Protein AF-A0A7D5S3F2-F1 (afdb_monomer)

Foldseek 3Di:
DCCVPPPPVVVVVVCCVPVVLLVVLVVQQADADPVDPQRHDAPQASLLVLLVVLLVVLVVVLVVDDDPASLVVQLVVQLVVCCVVPVVDDPVRSNLVSVVCSLQVSLVVSLVVSVVSVVVVLVVQVVCVVVVNHPTPDHDLLPRDHDPVLVVVLVVLVCQCVVDDGRSVSSSSSSNSSSCNSVVSNVVSPLLVVLVVDPHSPVSVVVVVVVVVVVVVVVVVVVVVVVVVVVVVPCVVPPDPDDDPDDD

Secondary structure (DSSP, 8-state):
-GGGTSHHHHHHHHHHHHHHHHHHHHHHHHSB-TTSTTSB--HHHHHHHHHHHHHHHHHHHHHH--SS-HHHHHHHHHHHHHHHH-TTS-HHHHHHHHHHHGGGHHHHHHHHHHHHHHHHHHHHHHHHHHTT--SSPPP-GGG----TTHHHHHHHHHHHHHH--HHHHHHHHHHHHHHTHHHHHHHHHHHHHHHTTSS-HHHHHHHHHHHHHHHHHHHHHHHHHHHHHHHHH-GGGS----------

Nearest PDB structures (foldseek):
  8xn1-assembly1_A  TM=2.481E-01  e=7.663E+00  Homo sapiens
  3whc-assembly3_F 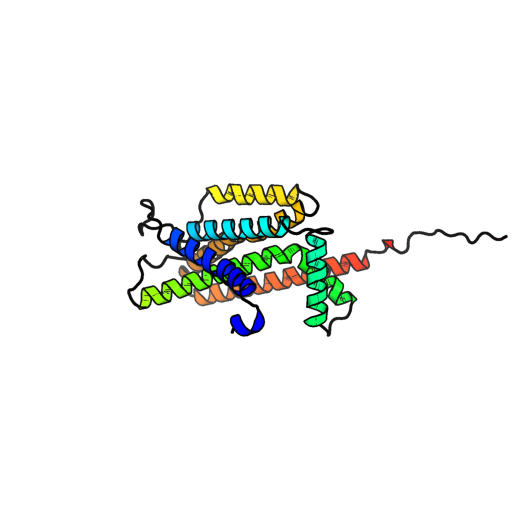 TM=1.836E-01  e=8.930E+00  Bacillus subtilis subsp. subtilis str. 168
  8glv-assembly1_Em  TM=1.731E-01  e=9.888E+00  Chlamydomonas reinhardtii

Mean predicted aligned error: 8.84 Å

Solvent-accessible surface area (backbone atoms only — not comparable to full-atom values): 13900 Å² total; per-residue (Å²): 117,63,79,78,79,48,49,72,67,46,47,50,50,56,45,48,67,53,50,51,55,52,51,50,50,52,54,48,50,66,34,74,26,90,92,33,97,83,42,28,44,51,66,20,46,44,47,50,51,51,41,51,51,50,36,49,48,52,51,52,59,54,68,66,58,83,76,101,40,60,65,57,53,48,37,53,52,43,46,59,47,42,60,68,76,41,66,87,52,54,77,68,58,46,50,51,52,31,64,68,44,46,75,46,44,66,15,52,53,50,43,51,48,52,52,50,51,51,51,52,51,52,53,52,50,51,56,28,51,77,66,73,66,48,92,63,80,83,73,64,63,67,70,46,52,65,59,77,72,50,55,58,53,47,51,52,34,48,52,40,30,72,71,38,64,69,57,61,11,52,50,25,45,18,37,36,55,28,60,46,45,60,56,52,55,34,53,53,16,52,50,55,52,55,22,70,75,47,99,52,34,67,60,51,49,52,53,50,54,51,48,52,51,50,51,52,53,50,50,52,51,50,52,54,50,50,52,51,51,50,64,71,68,55,58,78,83,77,75,77,90,83,77,83,86,74,89,131

Radius of gyration: 23.37 Å; Cα contacts (8 Å, |Δi|>4): 185; chains: 1; bounding box: 71×44×79 Å

pLDDT: mean 86.28, std 13.21, range [42.25, 98.25]

Sequence (248 aa):
MALAFGGFTTVGLYGGMHVIPSWLIVQQALRPRSTSPDGYQTAGYVLTFVTLLVAFVLVVTTMAGRGDGIEAGIRELLDSVARTAAPALDDSQRMLLVEEVTPLFLGFSAVTWIVMLVVNAVLAQRLLSNRGMSRRPTPRWSELRIPDWFDYVLVSGAVAALSLGGDYGFVARNAIIVLLTPYFFVGLAVVHQMARRTSMPAMMLTVFYMMLLVFFVVAAVLVAALDIAEQWVGVRRRMLPGSRSGTN

Structure (mmCIF, N/CA/C/O backbone):
data_AF-A0A7D5S3F2-F1
#
_entry.id   AF-A0A7D5S3F2-F1
#
loop_
_atom_site.group_PDB
_atom_site.id
_atom_site.type_symbol
_atom_site.label_atom_id
_atom_site.label_alt_id
_atom_site.label_comp_id
_atom_site.label_asym_id
_atom_site.label_entity_id
_atom_site.label_seq_id
_atom_site.pdbx_PDB_ins_code
_atom_site.Cartn_x
_atom_site.Cartn_y
_atom_site.Cartn_z
_atom_site.occupancy
_atom_site.B_iso_or_equiv
_atom_site.auth_seq_id
_atom_site.auth_comp_id
_atom_site.auth_asym_id
_atom_site.auth_atom_id
_atom_site.pdbx_PDB_model_num
ATOM 1 N N . MET A 1 1 ? -7.826 23.695 -9.646 1.00 45.78 1 MET A N 1
ATOM 2 C CA . MET A 1 1 ? -6.491 23.594 -10.277 1.00 45.78 1 MET A CA 1
ATOM 3 C C . MET A 1 1 ? -6.397 22.493 -11.344 1.00 45.78 1 MET A C 1
ATOM 5 O O . MET A 1 1 ? -5.807 22.761 -12.375 1.00 45.78 1 MET A O 1
ATOM 9 N N . ALA A 1 2 ? -7.029 21.316 -11.190 1.00 42.38 2 ALA A N 1
ATOM 10 C CA . ALA A 1 2 ? -6.997 20.236 -12.201 1.00 42.38 2 ALA A CA 1
ATOM 11 C C . ALA A 1 2 ? -7.660 20.570 -13.562 1.00 42.38 2 ALA A C 1
ATOM 13 O O . ALA A 1 2 ? -7.204 20.102 -14.601 1.00 42.38 2 ALA A O 1
ATOM 14 N N . LEU A 1 3 ? -8.687 21.432 -13.580 1.00 42.25 3 LEU A N 1
ATOM 15 C CA . LEU A 1 3 ? -9.318 21.908 -14.823 1.00 42.25 3 LEU A CA 1
ATOM 16 C C . LEU A 1 3 ? -8.414 22.822 -15.666 1.00 42.25 3 LEU A C 1
ATOM 18 O O . LEU A 1 3 ? -8.673 22.984 -16.851 1.00 42.25 3 LEU A O 1
ATOM 22 N N . ALA A 1 4 ? -7.361 23.402 -15.082 1.00 53.28 4 ALA A N 1
ATOM 23 C CA . ALA A 1 4 ? -6.508 24.360 -15.781 1.00 53.28 4 ALA A CA 1
ATOM 24 C C . ALA A 1 4 ? -5.401 23.701 -16.627 1.00 53.28 4 ALA A C 1
ATOM 26 O O . ALA A 1 4 ? -4.834 24.374 -17.477 1.00 53.28 4 ALA A O 1
ATOM 27 N N . PHE A 1 5 ? -5.102 22.408 -16.423 1.00 54.66 5 PHE A N 1
ATOM 28 C CA . PHE A 1 5 ? -3.930 21.764 -17.040 1.00 54.66 5 PHE A CA 1
ATOM 29 C C . PHE A 1 5 ? -4.182 20.389 -17.692 1.00 54.66 5 PHE A C 1
ATOM 31 O O . PHE A 1 5 ? -3.329 19.939 -18.446 1.00 54.66 5 PHE A O 1
ATOM 38 N N . GLY A 1 6 ? -5.317 19.712 -17.448 1.00 59.03 6 GLY A N 1
ATOM 39 C CA . GLY A 1 6 ? -5.497 18.306 -17.867 1.00 59.03 6 GLY A CA 1
ATOM 40 C C . GLY A 1 6 ? -6.682 17.986 -18.790 1.00 59.03 6 GLY A C 1
ATOM 41 O O . GLY A 1 6 ? -6.775 16.867 -19.286 1.00 59.03 6 GLY A O 1
ATOM 42 N N . GLY A 1 7 ? -7.617 18.909 -19.023 1.00 73.19 7 GLY A N 1
ATOM 43 C CA . GLY A 1 7 ? -8.858 18.597 -19.750 1.00 73.19 7 GLY A CA 1
ATOM 44 C C . GLY A 1 7 ? -9.786 17.606 -19.016 1.00 73.19 7 GLY A C 1
ATOM 45 O O . GLY A 1 7 ? -9.443 17.029 -17.981 1.00 73.19 7 GLY A O 1
ATOM 46 N N . PHE A 1 8 ? -11.000 17.413 -19.542 1.00 73.75 8 PHE A N 1
ATOM 47 C CA . PHE A 1 8 ? -12.036 16.580 -18.907 1.00 73.75 8 PHE A CA 1
ATOM 48 C C . PHE A 1 8 ? -11.623 15.110 -18.739 1.00 73.75 8 PHE A C 1
ATOM 50 O O . PHE A 1 8 ? -11.984 14.486 -17.744 1.00 73.75 8 PHE A O 1
ATOM 57 N N . THR A 1 9 ? -10.816 14.576 -19.658 1.00 70.94 9 THR A N 1
ATOM 58 C CA . THR A 1 9 ? -10.312 13.195 -19.607 1.00 70.94 9 THR A CA 1
ATOM 59 C C . THR A 1 9 ? -9.408 12.962 -18.397 1.00 70.94 9 THR A C 1
ATOM 61 O O . THR A 1 9 ? -9.591 11.988 -17.671 1.00 70.94 9 THR A O 1
ATOM 64 N N . THR A 1 10 ? -8.482 13.881 -18.111 1.00 70.62 10 THR A N 1
ATOM 65 C CA . THR A 1 10 ? -7.561 13.748 -16.969 1.00 70.62 10 THR A CA 1
ATOM 66 C C . THR A 1 10 ? -8.284 13.959 -15.641 1.00 70.62 10 THR A C 1
ATOM 68 O O . THR A 1 10 ? -8.007 13.258 -14.671 1.00 70.62 10 THR A O 1
ATOM 71 N N . VAL A 1 11 ? -9.274 14.860 -15.602 1.00 74.88 11 VAL A N 1
ATOM 72 C CA . VAL A 1 11 ? -10.161 15.025 -14.437 1.00 74.88 11 VAL A CA 1
ATOM 73 C C . VAL A 1 11 ? -10.981 13.756 -14.188 1.00 74.88 11 VAL A C 1
ATOM 75 O O . VAL A 1 11 ? -11.099 13.330 -13.041 1.00 74.88 11 VAL A O 1
ATOM 78 N N . GLY A 1 12 ? -11.509 13.131 -15.243 1.00 76.81 12 GLY A N 1
ATOM 79 C CA . GLY A 1 12 ? -12.254 11.875 -15.153 1.00 76.81 12 GLY A CA 1
ATOM 80 C C . GLY A 1 12 ? -11.394 10.709 -14.664 1.00 76.81 12 GLY A C 1
ATOM 81 O O . GLY A 1 12 ? -11.807 9.994 -13.754 1.00 76.81 12 GLY A O 1
ATOM 82 N N . LEU A 1 13 ? -10.181 10.554 -15.203 1.00 75.25 13 LEU A N 1
ATOM 83 C CA . LEU A 1 13 ? -9.237 9.507 -14.796 1.00 75.25 13 LEU A CA 1
ATOM 84 C C . LEU A 1 13 ? -8.768 9.690 -13.350 1.00 75.25 13 LEU A C 1
ATOM 86 O O . LEU A 1 13 ? -8.850 8.755 -12.556 1.00 75.25 13 LEU A O 1
ATOM 90 N N . TYR A 1 14 ? -8.344 10.902 -12.986 1.00 74.06 14 TYR A N 1
ATOM 91 C CA . TYR A 1 14 ? -7.913 11.216 -11.624 1.00 74.06 14 TYR A CA 1
ATOM 92 C C . TYR A 1 14 ? -9.069 11.065 -10.624 1.00 74.06 14 TYR A C 1
ATOM 94 O O . TYR A 1 14 ? -8.925 10.453 -9.565 1.00 74.06 14 TYR A O 1
ATOM 102 N N . GLY A 1 15 ? -10.251 11.572 -10.986 1.00 77.00 15 GLY A N 1
ATOM 103 C CA . GLY A 1 15 ? -11.472 11.422 -10.205 1.00 77.00 15 GLY A CA 1
ATOM 104 C C . GLY A 1 15 ? -11.827 9.953 -9.997 1.00 77.00 15 GLY A C 1
ATOM 105 O O . GLY A 1 15 ? -11.988 9.530 -8.858 1.00 77.00 15 GLY A O 1
ATOM 106 N N . GLY A 1 16 ? -11.872 9.152 -11.061 1.00 79.31 16 GLY A N 1
ATOM 107 C CA . GLY A 1 16 ? -12.141 7.716 -10.978 1.00 79.31 16 GLY A CA 1
ATOM 108 C C . GLY A 1 16 ? -11.129 6.983 -10.098 1.00 79.31 16 GLY A C 1
ATOM 109 O O . GLY A 1 16 ? -11.524 6.247 -9.193 1.00 79.31 16 GLY A O 1
ATOM 110 N N . MET A 1 17 ? -9.836 7.251 -10.295 1.00 79.56 17 MET A N 1
ATOM 111 C CA . MET A 1 17 ? -8.751 6.614 -9.547 1.00 79.56 17 MET A CA 1
ATOM 112 C C . MET A 1 17 ? -8.839 6.880 -8.040 1.00 79.56 17 MET A C 1
ATOM 114 O O . MET A 1 17 ? -8.526 5.994 -7.258 1.00 79.56 17 MET A O 1
ATOM 118 N N . HIS A 1 18 ? -9.314 8.047 -7.599 1.00 81.12 18 HIS A N 1
ATOM 119 C CA . HIS A 1 18 ? -9.401 8.361 -6.166 1.00 81.12 18 HIS A CA 1
ATOM 120 C C . HIS A 1 18 ? -10.797 8.162 -5.556 1.00 81.12 18 HIS A C 1
ATOM 122 O O . HIS A 1 18 ? -10.915 7.720 -4.407 1.00 81.12 18 HIS A O 1
ATOM 128 N N . VAL A 1 19 ? -11.863 8.453 -6.302 1.00 87.31 19 VAL A N 1
ATOM 129 C CA . VAL A 1 19 ? -13.252 8.341 -5.827 1.00 87.31 19 VAL A CA 1
ATOM 130 C C . VAL A 1 19 ? -13.667 6.882 -5.699 1.00 87.31 19 VAL A C 1
ATOM 132 O O . VAL A 1 19 ? -14.277 6.527 -4.690 1.00 87.31 19 VAL A O 1
ATOM 135 N N . ILE A 1 20 ? -13.311 6.024 -6.664 1.00 87.81 20 ILE A N 1
ATOM 136 C CA . ILE A 1 20 ? -13.724 4.613 -6.651 1.00 87.81 20 ILE A CA 1
ATOM 137 C C . ILE A 1 20 ? -13.160 3.885 -5.420 1.00 87.81 20 ILE A C 1
ATOM 139 O O . ILE A 1 20 ? -13.963 3.321 -4.670 1.00 87.81 20 ILE A O 1
ATOM 143 N N . PRO A 1 21 ? -11.844 3.929 -5.115 1.00 88.00 21 PRO A N 1
ATOM 144 C CA . PRO A 1 21 ? -11.326 3.289 -3.909 1.00 88.00 21 PRO A CA 1
ATOM 145 C C . PRO A 1 21 ? -11.929 3.874 -2.634 1.00 88.00 21 PRO A C 1
ATOM 147 O O . PRO A 1 21 ? -12.275 3.120 -1.732 1.00 88.00 21 PRO A O 1
ATOM 150 N N . SER A 1 22 ? -12.126 5.194 -2.566 1.00 90.94 22 SER A N 1
ATOM 151 C CA . SER A 1 22 ? -12.729 5.844 -1.394 1.00 90.94 22 SER A CA 1
ATOM 152 C C . SER A 1 22 ? -14.159 5.359 -1.147 1.00 90.94 22 SER A C 1
ATOM 154 O O . SER A 1 22 ? -14.513 4.998 -0.024 1.00 90.94 22 SER A O 1
ATOM 156 N N . TRP A 1 23 ? -14.974 5.290 -2.201 1.00 92.94 23 TRP A N 1
ATOM 157 C CA . TRP A 1 23 ? -16.337 4.769 -2.131 1.00 92.94 23 TRP A CA 1
ATOM 158 C C . TRP A 1 23 ? -16.366 3.292 -1.720 1.00 92.94 23 TRP A C 1
ATOM 160 O O . TRP A 1 23 ? -17.121 2.924 -0.818 1.00 92.94 23 TRP A O 1
ATOM 170 N N . LEU A 1 24 ? -15.503 2.459 -2.310 1.00 93.25 24 LEU A N 1
ATOM 171 C CA . LEU A 1 24 ? -15.394 1.040 -1.965 1.00 93.25 24 LEU A CA 1
ATOM 172 C C . LEU A 1 24 ? -14.929 0.826 -0.518 1.00 93.25 24 LEU A C 1
ATOM 174 O O . LEU A 1 24 ? -15.492 -0.018 0.178 1.00 93.25 24 LEU A O 1
ATOM 178 N N . ILE A 1 25 ? -13.955 1.606 -0.037 1.00 93.44 25 ILE A N 1
ATOM 179 C CA . ILE A 1 25 ? -13.489 1.567 1.357 1.00 93.44 25 ILE A CA 1
ATOM 180 C C . ILE A 1 25 ? -14.640 1.881 2.306 1.00 93.44 25 ILE A C 1
ATOM 182 O O . ILE A 1 25 ? -14.867 1.128 3.250 1.00 93.44 25 ILE A O 1
ATOM 186 N N . VAL A 1 26 ? -15.396 2.952 2.046 1.00 93.69 26 VAL A N 1
ATOM 187 C CA . VAL A 1 26 ? -16.552 3.330 2.871 1.00 93.69 26 VAL A CA 1
ATOM 188 C C . VAL A 1 26 ? -17.617 2.238 2.839 1.00 93.69 26 VAL A C 1
ATOM 190 O O . VAL A 1 26 ? -18.131 1.855 3.891 1.00 93.69 26 VAL A O 1
ATOM 193 N N . GLN A 1 27 ? -17.917 1.688 1.659 1.00 93.94 27 GLN A N 1
ATOM 194 C CA . GLN A 1 27 ? -18.892 0.610 1.524 1.00 93.94 27 GLN A CA 1
ATOM 195 C C . GLN A 1 27 ? -18.469 -0.615 2.343 1.00 93.94 27 GLN A C 1
ATOM 197 O O . GLN A 1 27 ? -19.273 -1.140 3.106 1.00 93.94 27 GLN A O 1
ATOM 202 N N . GLN A 1 28 ? -17.214 -1.055 2.230 1.00 93.62 28 GLN A N 1
ATOM 203 C CA . GLN A 1 28 ? -16.704 -2.198 2.991 1.00 93.62 28 GLN A CA 1
ATOM 204 C C . GLN A 1 28 ? -16.656 -1.909 4.492 1.00 93.62 28 GLN A C 1
ATOM 206 O O . GLN A 1 28 ? -17.041 -2.759 5.289 1.00 93.62 28 GLN A O 1
ATOM 211 N N . ALA A 1 29 ? -16.240 -0.708 4.890 1.00 92.56 29 ALA A N 1
ATOM 212 C CA . ALA A 1 29 ? -16.134 -0.321 6.292 1.00 92.56 29 ALA A CA 1
ATOM 213 C C . ALA A 1 29 ? -17.492 -0.231 7.003 1.00 92.56 29 ALA A C 1
ATOM 215 O O . ALA A 1 29 ? -17.532 -0.443 8.218 1.00 92.56 29 ALA A O 1
ATOM 216 N N . LEU A 1 30 ? -18.569 0.071 6.268 1.00 94.06 30 LEU A N 1
ATOM 217 C CA . LEU A 1 30 ? -19.944 0.150 6.774 1.00 94.06 30 LEU A CA 1
ATOM 218 C C . LEU A 1 30 ? -20.742 -1.149 6.597 1.00 94.06 3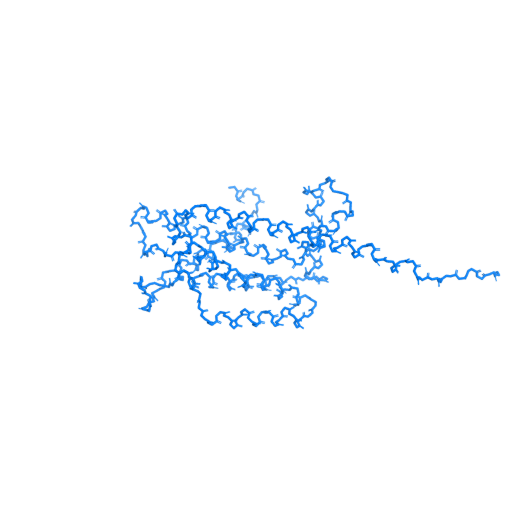0 LEU A C 1
ATOM 220 O O . LEU A 1 30 ? -21.883 -1.215 7.052 1.00 94.06 30 LEU A O 1
ATOM 224 N N . ARG A 1 31 ? -20.178 -2.188 5.964 1.00 93.62 31 ARG A N 1
ATOM 225 C CA . ARG A 1 31 ? -20.864 -3.481 5.850 1.00 93.62 31 ARG A CA 1
ATOM 226 C C . ARG A 1 31 ? -21.075 -4.086 7.244 1.00 93.62 31 ARG A C 1
ATOM 228 O O . ARG A 1 31 ? -20.092 -4.240 7.982 1.00 93.62 31 ARG A O 1
ATOM 235 N N . PRO A 1 32 ? -22.320 -4.462 7.594 1.00 91.06 32 PRO A N 1
ATOM 236 C CA . PRO A 1 32 ? -22.601 -5.145 8.845 1.00 91.06 32 PRO A CA 1
ATOM 237 C C . PRO A 1 32 ? -21.856 -6.475 8.932 1.00 91.06 32 PRO A C 1
ATOM 239 O O . PRO A 1 32 ? -21.715 -7.195 7.939 1.00 91.06 32 PRO A O 1
ATOM 242 N N . ARG A 1 33 ? -21.395 -6.815 10.133 1.00 88.19 33 ARG A N 1
ATOM 243 C CA . ARG A 1 33 ? -20.792 -8.110 10.437 1.00 88.19 33 ARG A CA 1
ATOM 244 C C . ARG A 1 33 ? -21.155 -8.521 11.857 1.00 88.19 33 ARG A C 1
ATOM 246 O O . ARG A 1 33 ? -20.586 -8.008 12.813 1.00 88.19 33 ARG A O 1
ATOM 253 N N . SER A 1 34 ? -22.062 -9.487 11.974 1.00 81.62 34 SER A N 1
ATOM 254 C CA . SER A 1 34 ? -22.560 -10.000 13.259 1.00 81.62 34 SER A CA 1
ATOM 255 C C . SER A 1 34 ? -21.471 -10.613 14.142 1.00 81.62 34 SER A C 1
ATOM 257 O O . SER A 1 34 ? -21.587 -10.597 15.359 1.00 81.62 34 SER A O 1
ATOM 259 N N . THR A 1 35 ? -20.393 -11.127 13.544 1.00 81.75 35 THR A N 1
ATOM 260 C CA . THR A 1 35 ? -19.268 -11.734 14.273 1.00 81.75 35 THR A CA 1
ATOM 261 C C . THR A 1 35 ? -18.276 -10.710 14.834 1.00 81.75 35 THR A C 1
ATOM 263 O O . THR A 1 35 ? -17.265 -11.102 15.407 1.00 81.75 35 THR A O 1
ATOM 266 N N . SER A 1 36 ? -18.481 -9.415 14.581 1.00 82.56 36 SER A N 1
ATOM 267 C CA . SER A 1 36 ? -17.590 -8.339 15.018 1.00 82.56 36 SER A CA 1
ATOM 268 C C . SER A 1 36 ? -18.182 -7.638 16.244 1.00 82.56 36 SER A C 1
ATOM 270 O O . SER A 1 36 ? -19.370 -7.319 16.203 1.00 82.56 36 SER A O 1
ATOM 272 N N . PRO A 1 37 ? -17.392 -7.331 17.294 1.00 77.62 37 PRO A N 1
ATOM 273 C CA . PRO A 1 37 ? -17.883 -6.627 18.484 1.00 77.62 37 PRO A CA 1
ATOM 274 C C . PRO A 1 37 ? -18.567 -5.292 18.166 1.00 77.62 37 PRO A C 1
ATOM 276 O O . PRO A 1 37 ? -19.549 -4.929 18.802 1.00 77.62 37 PRO A O 1
ATOM 279 N N . ASP A 1 38 ? -18.077 -4.591 17.140 1.00 83.69 38 ASP A N 1
ATOM 280 C CA . ASP A 1 38 ? -18.606 -3.291 16.722 1.00 83.69 38 ASP A CA 1
ATOM 281 C C . ASP A 1 38 ? -19.793 -3.413 15.748 1.00 83.69 38 ASP A C 1
ATOM 283 O O . ASP A 1 38 ? -20.304 -2.400 15.277 1.00 83.69 38 ASP A O 1
ATOM 287 N N . GLY A 1 39 ? -20.200 -4.630 15.366 1.00 88.31 39 GLY A N 1
ATOM 288 C CA . GLY A 1 39 ? -21.263 -4.875 14.383 1.00 88.31 39 GLY A CA 1
ATOM 289 C C . GLY A 1 39 ? -20.891 -4.559 12.926 1.00 88.31 39 GLY A C 1
ATOM 290 O O . GLY A 1 39 ? -21.716 -4.744 12.033 1.00 88.31 39 GLY A O 1
ATOM 291 N N . TYR A 1 40 ? -19.652 -4.132 12.658 1.00 92.19 40 TYR A N 1
ATOM 292 C CA . TYR A 1 40 ? -19.136 -3.774 11.328 1.00 92.19 40 TYR A CA 1
ATOM 293 C C . TYR A 1 40 ? -17.908 -4.603 10.938 1.00 92.19 40 TYR A C 1
ATOM 295 O O . TYR A 1 40 ? -17.216 -5.155 11.798 1.00 92.19 40 TYR A O 1
ATOM 303 N N . GLN A 1 41 ? -17.586 -4.652 9.640 1.00 91.50 41 GLN A N 1
ATOM 304 C CA . GLN A 1 41 ? -16.342 -5.262 9.143 1.00 91.50 41 GLN A CA 1
ATOM 305 C C . GLN A 1 41 ? -15.100 -4.752 9.893 1.00 91.50 41 GLN A C 1
ATOM 307 O O . GLN A 1 41 ? -14.942 -3.554 10.153 1.00 91.50 41 GLN A O 1
ATOM 312 N N . THR A 1 42 ? -14.177 -5.655 10.223 1.00 91.94 42 THR A N 1
ATOM 313 C CA . THR A 1 42 ? -12.950 -5.299 10.951 1.00 91.94 42 THR A CA 1
ATOM 314 C C . THR A 1 42 ? -12.017 -4.460 10.076 1.00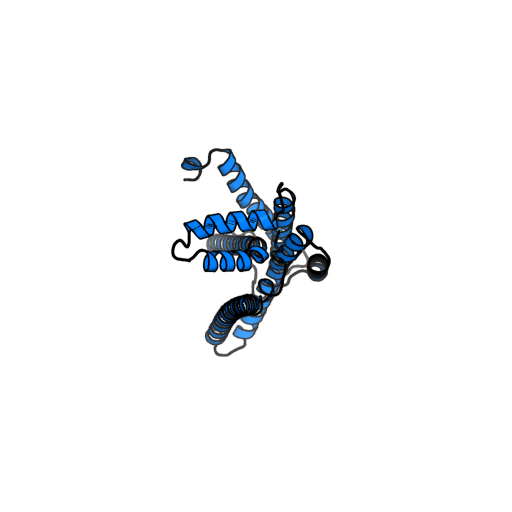 91.94 42 THR A C 1
ATOM 316 O O . THR A 1 42 ? -12.028 -4.568 8.850 1.00 91.94 42 THR A O 1
ATOM 319 N N . ALA A 1 43 ? -11.186 -3.614 10.697 1.00 92.50 43 ALA A N 1
ATOM 320 C CA . ALA A 1 43 ? -10.210 -2.809 9.956 1.00 92.50 43 ALA A CA 1
ATOM 321 C C . ALA A 1 43 ? -9.245 -3.680 9.137 1.00 92.50 43 ALA A C 1
ATOM 323 O O . ALA A 1 43 ? -8.901 -3.315 8.018 1.00 92.50 43 ALA A O 1
ATOM 324 N N . GLY A 1 44 ? -8.870 -4.855 9.653 1.00 94.06 44 GLY A N 1
ATOM 325 C CA . GLY A 1 44 ? -8.002 -5.780 8.929 1.00 94.06 44 GLY A CA 1
ATOM 326 C C . GLY A 1 44 ? -8.669 -6.376 7.694 1.00 94.06 44 GLY A C 1
ATOM 327 O O . GLY A 1 44 ? -8.024 -6.461 6.659 1.00 94.06 44 GLY A O 1
ATOM 328 N N . TYR A 1 45 ? -9.974 -6.674 7.738 1.00 93.81 45 TYR A N 1
ATOM 329 C CA . TYR A 1 45 ? -10.704 -7.106 6.542 1.00 93.81 45 TYR A CA 1
ATOM 330 C C . TYR A 1 45 ? -10.759 -6.002 5.475 1.00 93.81 45 TYR A C 1
ATOM 332 O O . TYR A 1 45 ? -10.535 -6.265 4.295 1.00 93.81 45 TYR A O 1
ATOM 340 N N . VAL A 1 46 ? -11.034 -4.756 5.882 1.00 94.88 46 VAL A N 1
ATOM 341 C CA . VAL A 1 46 ? -11.052 -3.608 4.959 1.00 94.88 46 VAL A CA 1
ATOM 342 C C . VAL A 1 46 ? -9.665 -3.382 4.351 1.00 94.88 46 VAL A C 1
ATOM 344 O O . VAL A 1 46 ? -9.566 -3.188 3.143 1.00 94.88 46 VAL A O 1
ATOM 347 N N . LEU A 1 47 ? -8.599 -3.467 5.154 1.00 96.19 47 LEU A N 1
ATOM 348 C CA . LEU A 1 47 ? -7.219 -3.358 4.678 1.00 96.19 47 LEU A CA 1
ATOM 349 C C . LEU A 1 47 ? -6.883 -4.460 3.666 1.00 96.19 47 LEU A C 1
ATOM 351 O O . LEU A 1 47 ? -6.398 -4.152 2.584 1.00 96.19 47 LEU A O 1
ATOM 355 N N . THR A 1 48 ? -7.215 -5.718 3.968 1.00 96.75 48 THR A N 1
ATOM 356 C CA . THR A 1 48 ? -7.050 -6.843 3.037 1.00 96.75 48 THR A CA 1
ATOM 357 C C . THR A 1 48 ? -7.791 -6.604 1.721 1.00 96.75 48 THR A C 1
ATOM 359 O O . THR A 1 48 ? -7.225 -6.814 0.650 1.00 96.75 48 THR A O 1
ATOM 362 N N . PHE A 1 49 ? -9.033 -6.116 1.776 1.00 96.31 49 PHE A N 1
ATOM 363 C CA . PHE A 1 49 ? -9.797 -5.790 0.572 1.00 96.31 49 PHE A CA 1
ATOM 364 C C . PHE A 1 49 ? -9.124 -4.690 -0.262 1.00 96.31 49 PHE A C 1
ATOM 366 O O . PHE A 1 49 ? -9.006 -4.833 -1.477 1.00 96.31 49 PHE A O 1
ATOM 373 N N . VAL A 1 50 ? -8.656 -3.612 0.374 1.00 96.00 50 VAL A N 1
ATOM 374 C CA . VAL A 1 50 ? -7.939 -2.522 -0.313 1.00 96.00 50 VAL A CA 1
ATOM 375 C C . VAL A 1 50 ? -6.650 -3.028 -0.944 1.00 96.00 50 VAL A C 1
ATOM 377 O O . VAL A 1 50 ? -6.368 -2.699 -2.093 1.00 96.00 50 VAL A O 1
ATOM 380 N N . THR A 1 51 ? -5.892 -3.858 -0.232 1.00 97.69 51 THR A N 1
ATOM 381 C CA . THR A 1 51 ? -4.672 -4.469 -0.759 1.00 97.69 51 THR A CA 1
ATOM 382 C C . THR A 1 51 ? -4.955 -5.311 -1.996 1.00 97.69 51 THR A C 1
ATOM 384 O O . THR A 1 51 ? -4.250 -5.164 -2.989 1.00 97.69 51 THR A O 1
ATOM 387 N N . LEU A 1 52 ? -6.005 -6.137 -1.983 1.00 97.44 52 LEU A N 1
ATOM 388 C CA . LEU A 1 52 ? -6.392 -6.918 -3.160 1.00 97.44 52 LEU A CA 1
ATOM 389 C C . LEU A 1 52 ? -6.871 -6.047 -4.317 1.00 97.44 52 LEU A C 1
ATOM 391 O O . LEU A 1 52 ? -6.528 -6.329 -5.460 1.00 97.44 52 LEU A O 1
ATOM 395 N N . LEU A 1 53 ? -7.628 -4.985 -4.035 1.00 95.50 53 LEU A N 1
ATOM 396 C CA . LEU A 1 53 ? -8.055 -4.032 -5.056 1.00 95.50 53 LEU A CA 1
ATOM 397 C C . LEU A 1 53 ? -6.844 -3.376 -5.729 1.00 95.50 53 LEU A C 1
ATOM 399 O O . LEU A 1 53 ? -6.782 -3.323 -6.952 1.00 95.50 53 LEU A O 1
ATOM 403 N N . VAL A 1 54 ? -5.873 -2.904 -4.946 1.00 96.31 54 VAL A N 1
ATOM 404 C CA . VAL A 1 54 ? -4.668 -2.261 -5.483 1.00 96.31 54 VAL A CA 1
ATOM 405 C C . VAL A 1 54 ? -3.778 -3.267 -6.215 1.00 96.31 54 VAL A C 1
ATOM 407 O O . VAL A 1 54 ? -3.280 -2.945 -7.290 1.00 96.31 54 VAL A O 1
ATOM 410 N N . ALA A 1 55 ? -3.621 -4.490 -5.700 1.00 96.88 55 ALA A N 1
ATOM 411 C CA . ALA A 1 55 ? -2.896 -5.553 -6.396 1.00 96.88 55 ALA A CA 1
ATOM 412 C C . ALA A 1 55 ? -3.567 -5.911 -7.732 1.00 96.88 55 ALA A C 1
ATOM 414 O O . ALA A 1 55 ? -2.889 -6.035 -8.747 1.00 96.88 55 ALA A O 1
ATOM 415 N N . PHE A 1 56 ? -4.899 -6.009 -7.755 1.00 95.19 56 PHE A N 1
ATOM 416 C CA . PHE A 1 56 ? -5.668 -6.227 -8.979 1.00 95.19 56 PHE A CA 1
ATOM 417 C C . PHE A 1 56 ? -5.475 -5.085 -9.978 1.00 95.19 56 PHE A C 1
ATOM 419 O O . PHE A 1 56 ? -5.195 -5.346 -11.145 1.00 95.19 56 PHE A O 1
ATOM 426 N N . VAL A 1 57 ? -5.573 -3.828 -9.529 1.00 93.31 57 VAL A N 1
ATOM 427 C CA . VAL A 1 57 ? -5.329 -2.663 -10.389 1.00 93.31 57 VAL A CA 1
ATOM 428 C C . VAL A 1 57 ? -3.912 -2.705 -10.948 1.00 93.31 57 VAL A C 1
ATOM 430 O O . VAL A 1 57 ? -3.770 -2.569 -12.155 1.00 93.31 57 VAL A O 1
ATOM 433 N N . LEU A 1 58 ? -2.893 -2.960 -10.119 1.00 94.31 58 LEU A N 1
ATOM 434 C CA . LEU A 1 58 ? -1.505 -3.100 -10.566 1.00 94.31 58 LEU A CA 1
ATOM 435 C C . LEU A 1 58 ? -1.379 -4.172 -11.651 1.00 94.31 58 LEU A C 1
ATOM 437 O O . LEU A 1 58 ? -0.821 -3.895 -12.707 1.00 94.31 58 LEU A O 1
ATOM 441 N N . VAL A 1 59 ? -1.910 -5.376 -11.428 1.00 94.19 59 VAL A N 1
ATOM 442 C CA . VAL A 1 59 ? -1.811 -6.479 -12.398 1.00 94.19 59 VAL A CA 1
ATOM 443 C C . VAL A 1 59 ? -2.526 -6.126 -13.701 1.00 94.19 59 VAL A C 1
ATOM 445 O O . VAL A 1 59 ? -1.965 -6.303 -14.776 1.00 94.19 59 VAL A O 1
ATOM 448 N N . VAL A 1 60 ? -3.747 -5.595 -13.631 1.00 91.94 60 VAL A N 1
ATOM 449 C CA . VAL A 1 60 ? -4.538 -5.288 -14.829 1.00 91.94 60 VAL A CA 1
ATOM 450 C C . VAL A 1 60 ? -3.934 -4.139 -15.627 1.00 91.94 60 VAL A C 1
ATOM 452 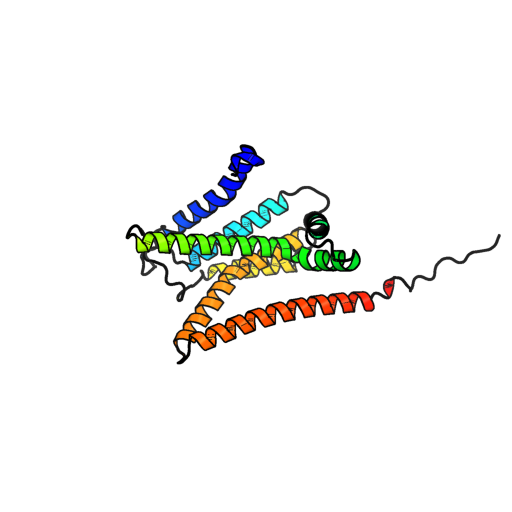O O . VAL A 1 60 ? -3.853 -4.240 -16.847 1.00 91.94 60 VAL A O 1
ATOM 455 N N . THR A 1 61 ? -3.507 -3.053 -14.981 1.00 88.50 61 THR A N 1
ATOM 456 C CA . THR A 1 61 ? -2.968 -1.890 -15.702 1.00 88.50 61 THR A CA 1
ATOM 457 C C . THR A 1 61 ? -1.611 -2.185 -16.320 1.00 88.50 61 THR A C 1
ATOM 459 O O . THR A 1 61 ? -1.353 -1.746 -17.438 1.00 88.50 61 THR A O 1
ATOM 462 N N . THR A 1 62 ? -0.772 -2.962 -15.636 1.00 89.38 62 THR A N 1
ATOM 463 C CA . THR A 1 62 ? 0.537 -3.370 -16.163 1.00 89.38 62 THR A CA 1
ATOM 464 C C . THR A 1 62 ? 0.383 -4.328 -17.337 1.00 89.38 62 THR A C 1
ATOM 466 O O . THR A 1 62 ? 0.975 -4.093 -18.384 1.00 89.38 62 THR A O 1
ATOM 469 N N . MET A 1 63 ? -0.491 -5.332 -17.219 1.00 87.69 63 MET A N 1
ATOM 470 C CA . MET A 1 63 ? -0.770 -6.288 -18.299 1.00 87.69 63 MET A CA 1
ATOM 471 C C . MET A 1 63 ? -1.534 -5.677 -19.479 1.00 87.69 63 MET A C 1
ATOM 473 O O . MET A 1 63 ? -1.481 -6.203 -20.588 1.00 87.69 63 MET A O 1
ATOM 477 N N . ALA A 1 64 ? -2.256 -4.576 -19.265 1.00 86.25 64 ALA A N 1
ATOM 478 C CA . ALA A 1 64 ? -2.892 -3.822 -20.344 1.00 86.25 64 ALA A CA 1
ATOM 479 C C . ALA A 1 64 ? -1.892 -2.967 -21.145 1.00 86.25 64 ALA A C 1
ATOM 481 O O . ALA A 1 64 ? -2.226 -2.522 -22.248 1.00 86.25 64 ALA A O 1
ATOM 482 N N . GLY A 1 65 ? -0.690 -2.728 -20.609 1.00 77.50 65 GLY A N 1
ATOM 483 C CA . GLY A 1 65 ? 0.391 -2.049 -21.315 1.00 77.50 65 GLY A CA 1
ATOM 484 C C . GLY A 1 65 ? 0.822 -2.840 -22.551 1.00 77.50 65 GLY A C 1
ATOM 485 O O . GLY A 1 65 ? 0.977 -4.056 -22.501 1.00 77.50 65 GLY A O 1
ATOM 486 N N . ARG A 1 66 ? 1.000 -2.152 -23.682 1.00 62.41 66 ARG A N 1
ATOM 487 C CA . ARG A 1 66 ? 1.515 -2.743 -24.927 1.00 62.41 66 ARG A CA 1
ATOM 488 C C . ARG A 1 66 ? 2.903 -2.184 -25.217 1.00 62.41 66 ARG A C 1
ATOM 490 O O . ARG A 1 66 ? 3.087 -0.978 -25.090 1.00 62.41 66 ARG A O 1
ATOM 497 N N . GLY A 1 67 ? 3.840 -3.034 -25.634 1.00 68.44 67 GLY A N 1
ATOM 498 C CA . GLY A 1 67 ? 5.194 -2.622 -26.011 1.00 68.44 67 GLY A CA 1
ATOM 499 C C . GLY A 1 67 ? 6.215 -3.756 -25.915 1.00 68.44 67 GLY A C 1
ATOM 500 O O . GLY A 1 67 ? 5.835 -4.923 -25.831 1.00 68.44 67 GLY A O 1
ATOM 501 N N . ASP A 1 68 ? 7.494 -3.378 -25.889 1.00 72.19 68 ASP A N 1
ATOM 502 C CA . ASP A 1 68 ? 8.667 -4.271 -25.894 1.00 72.19 68 ASP A CA 1
ATOM 503 C C . ASP A 1 68 ? 8.909 -5.018 -24.563 1.00 72.19 68 ASP A C 1
ATOM 505 O O . ASP A 1 68 ? 9.843 -5.808 -24.444 1.00 72.19 68 ASP A O 1
ATOM 509 N N . GLY A 1 69 ? 8.059 -4.782 -23.560 1.00 83.81 69 GLY A N 1
ATOM 510 C CA . GLY A 1 69 ? 8.084 -5.423 -22.246 1.00 83.81 69 GLY A CA 1
ATOM 511 C C . GLY A 1 69 ? 7.731 -4.438 -21.134 1.00 83.81 69 GLY A C 1
ATOM 512 O O . GLY A 1 69 ? 8.101 -3.261 -21.193 1.00 83.81 69 GLY A O 1
ATOM 513 N N . ILE A 1 70 ? 7.013 -4.902 -20.110 1.00 89.31 70 ILE A N 1
ATOM 514 C CA . ILE A 1 70 ? 6.562 -4.051 -18.992 1.00 89.31 70 ILE A CA 1
ATOM 515 C C . ILE A 1 70 ? 7.773 -3.500 -18.233 1.00 89.31 70 ILE A C 1
ATOM 517 O O . ILE A 1 70 ? 7.846 -2.301 -17.961 1.00 89.31 70 ILE A O 1
ATOM 521 N N . GLU A 1 71 ? 8.742 -4.361 -17.918 1.00 91.12 71 GLU A N 1
ATOM 522 C CA . GLU A 1 71 ? 9.945 -3.963 -17.179 1.00 91.12 71 GLU A CA 1
ATOM 523 C C . GLU A 1 71 ? 10.792 -2.946 -17.962 1.00 91.12 71 GLU A C 1
ATOM 525 O O . GLU A 1 71 ? 11.260 -1.958 -17.395 1.00 91.12 71 GLU A O 1
ATOM 530 N N . ALA A 1 72 ? 10.936 -3.145 -19.276 1.00 90.69 72 ALA A N 1
ATOM 531 C CA . ALA A 1 72 ? 11.681 -2.238 -20.145 1.00 90.69 72 ALA A CA 1
ATOM 532 C C . ALA A 1 72 ? 11.033 -0.845 -20.210 1.00 90.69 72 ALA A C 1
ATOM 534 O O . ALA A 1 72 ? 11.732 0.159 -20.079 1.00 90.69 72 ALA A O 1
ATOM 535 N N . GLY A 1 73 ? 9.701 -0.776 -20.320 1.00 90.88 73 GLY A N 1
ATOM 536 C CA . GLY A 1 73 ? 8.979 0.499 -20.312 1.00 90.88 73 GLY A CA 1
ATOM 537 C C . GLY A 1 73 ? 9.108 1.255 -18.984 1.00 90.88 73 GLY A C 1
ATOM 538 O O . GLY A 1 73 ? 9.255 2.477 -18.975 1.00 90.88 73 GLY A O 1
ATOM 539 N N . ILE A 1 74 ? 9.111 0.544 -17.848 1.00 92.44 74 ILE A N 1
ATOM 540 C CA . ILE A 1 74 ? 9.370 1.164 -16.537 1.00 92.44 74 ILE A CA 1
ATOM 541 C C . ILE A 1 74 ? 10.811 1.669 -16.442 1.00 92.44 74 ILE A C 1
ATOM 543 O O . ILE A 1 74 ? 11.026 2.772 -15.940 1.00 92.44 74 ILE A O 1
ATOM 547 N N . ARG A 1 75 ? 11.782 0.912 -16.961 1.00 93.50 75 ARG A N 1
ATOM 548 C CA . ARG A 1 75 ? 13.188 1.332 -17.008 1.00 93.50 75 ARG A CA 1
ATOM 549 C C . ARG A 1 75 ? 13.364 2.635 -17.790 1.00 93.50 75 ARG A C 1
ATOM 551 O O . ARG A 1 75 ? 14.022 3.551 -17.306 1.00 93.50 75 ARG A O 1
ATOM 558 N N . GLU A 1 76 ? 12.741 2.740 -18.961 1.00 92.75 76 GLU A N 1
ATOM 559 C CA . GLU A 1 76 ? 12.787 3.945 -19.798 1.00 92.75 76 GLU A CA 1
ATOM 560 C C . GLU A 1 76 ? 12.137 5.152 -19.104 1.00 92.75 76 GLU A C 1
ATOM 562 O O . GLU A 1 76 ? 12.713 6.243 -19.065 1.00 92.75 76 GLU A O 1
ATOM 567 N N . LEU A 1 77 ? 10.967 4.949 -18.486 1.00 91.75 77 LEU A N 1
ATOM 568 C CA . LEU A 1 77 ? 10.299 5.990 -17.706 1.00 91.75 77 LEU A CA 1
ATOM 569 C C . LEU A 1 77 ? 11.195 6.495 -16.567 1.00 91.75 77 LEU A C 1
ATOM 571 O O . LEU A 1 77 ? 11.326 7.705 -16.368 1.00 91.75 77 LEU A O 1
ATOM 575 N N . LEU A 1 78 ? 11.812 5.578 -15.820 1.00 93.25 78 LEU A N 1
ATOM 576 C CA . LEU A 1 78 ? 12.694 5.920 -14.709 1.00 93.25 78 LEU A CA 1
ATOM 577 C C . LEU A 1 78 ? 13.966 6.628 -15.179 1.00 93.25 78 LEU A C 1
ATOM 579 O O . LEU A 1 78 ? 14.363 7.593 -14.529 1.00 93.25 78 LEU A O 1
ATOM 583 N N . ASP A 1 79 ? 14.559 6.234 -16.309 1.00 93.81 79 ASP A N 1
ATOM 584 C CA . ASP A 1 79 ? 15.700 6.952 -16.893 1.00 93.81 79 ASP A CA 1
ATOM 585 C C . ASP A 1 79 ? 15.321 8.393 -17.259 1.00 93.81 79 ASP A C 1
ATOM 587 O O . ASP A 1 79 ? 16.011 9.342 -16.872 1.00 93.81 79 ASP A O 1
ATOM 591 N N . SER A 1 80 ? 14.169 8.590 -17.910 1.00 92.81 80 SER A N 1
ATOM 592 C CA . SER A 1 80 ? 13.670 9.930 -18.242 1.00 92.81 80 SER A CA 1
ATOM 593 C C . SER A 1 80 ? 13.458 10.795 -16.992 1.00 92.81 80 SER A C 1
ATOM 595 O O . SER A 1 80 ? 13.803 11.984 -16.985 1.00 92.81 80 SER A O 1
ATOM 597 N N . VAL A 1 81 ? 12.895 10.220 -15.924 1.00 92.00 81 VAL A N 1
ATOM 598 C CA . VAL A 1 81 ? 12.700 10.926 -14.650 1.00 92.00 81 VAL A CA 1
ATOM 599 C C . VAL A 1 81 ? 14.044 11.225 -13.991 1.00 92.00 81 VAL A C 1
ATOM 601 O O . VAL A 1 81 ? 14.256 12.354 -13.553 1.00 92.00 81 VAL A O 1
ATOM 604 N N . ALA A 1 82 ? 14.973 10.272 -13.957 1.00 91.06 82 ALA A N 1
ATOM 605 C CA . ALA A 1 82 ? 16.269 10.432 -13.307 1.00 91.06 82 ALA A CA 1
ATOM 606 C C . ALA A 1 82 ? 17.141 11.495 -13.995 1.00 91.06 82 ALA A C 1
ATOM 608 O O . ALA A 1 82 ? 17.797 12.279 -13.308 1.00 91.06 82 ALA A O 1
ATOM 609 N N . ARG A 1 83 ? 17.084 11.606 -15.331 1.00 92.31 83 ARG A N 1
ATOM 610 C CA . ARG A 1 83 ? 17.730 12.702 -16.086 1.00 92.31 83 ARG A CA 1
ATOM 611 C C . ARG A 1 83 ? 17.235 14.082 -15.660 1.00 92.31 83 ARG A C 1
ATOM 613 O O . ARG A 1 83 ? 18.007 15.036 -15.649 1.00 92.31 83 ARG A O 1
ATOM 620 N N . THR A 1 84 ? 15.958 14.177 -15.299 1.00 91.44 84 THR A N 1
ATOM 621 C CA . THR A 1 84 ? 15.314 15.443 -14.928 1.00 91.44 84 THR A CA 1
ATOM 622 C C . THR A 1 84 ? 15.477 15.758 -13.440 1.00 91.44 84 THR A C 1
ATOM 624 O O . THR A 1 84 ? 15.771 16.891 -13.070 1.00 91.44 84 THR A O 1
ATOM 627 N N . ALA A 1 85 ? 15.278 14.761 -12.576 1.00 89.00 85 ALA A N 1
ATOM 628 C CA . ALA A 1 85 ? 15.228 14.917 -11.125 1.00 89.00 85 ALA A CA 1
ATOM 629 C C . ALA A 1 85 ? 16.609 14.855 -10.456 1.00 89.00 85 ALA A C 1
ATOM 631 O O . ALA A 1 85 ? 16.795 15.436 -9.388 1.00 89.00 85 ALA A O 1
ATOM 632 N N . ALA A 1 86 ? 17.575 14.171 -11.074 1.00 89.50 86 ALA A N 1
ATOM 633 C CA . ALA A 1 86 ? 18.930 14.006 -10.559 1.00 89.50 86 ALA A CA 1
ATOM 634 C C . ALA A 1 86 ? 19.985 14.370 -11.626 1.00 89.50 86 ALA A C 1
ATOM 636 O O . ALA A 1 86 ? 20.823 13.538 -11.989 1.00 89.50 86 ALA A O 1
ATOM 637 N N . PRO A 1 87 ? 19.988 15.623 -12.129 1.00 88.31 87 PRO A N 1
ATOM 638 C CA . PRO A 1 87 ? 20.911 16.048 -13.183 1.00 88.31 87 PRO A CA 1
ATOM 639 C C . PRO A 1 87 ? 22.379 16.049 -12.730 1.00 88.31 87 PRO A C 1
ATOM 641 O O . PRO A 1 87 ? 23.274 16.072 -13.566 1.00 88.31 87 PRO A O 1
ATOM 644 N N . ALA A 1 88 ? 22.626 16.026 -11.415 1.00 90.56 88 ALA A N 1
ATOM 645 C CA . ALA A 1 88 ? 23.961 15.989 -10.824 1.00 90.56 88 ALA A CA 1
ATOM 646 C C . ALA A 1 88 ? 24.619 14.597 -10.843 1.00 90.56 88 ALA A C 1
ATOM 648 O O . ALA A 1 88 ? 25.828 14.515 -10.643 1.00 90.56 88 ALA A O 1
ATOM 649 N N . LEU A 1 89 ? 23.849 13.521 -11.050 1.00 88.06 89 LEU A N 1
ATOM 650 C CA . LEU A 1 89 ? 24.406 12.176 -11.193 1.00 88.06 89 LEU A CA 1
ATOM 651 C C . LEU A 1 89 ? 25.019 12.016 -12.580 1.00 88.06 89 LEU A C 1
ATOM 653 O O . LEU A 1 89 ? 24.411 12.429 -13.576 1.00 88.06 89 LEU A O 1
ATOM 657 N N . ASP A 1 90 ? 26.186 11.379 -12.642 1.00 91.12 90 ASP A N 1
ATOM 658 C CA . ASP A 1 90 ? 26.756 10.959 -13.917 1.00 91.12 90 ASP A CA 1
ATOM 659 C C . ASP A 1 90 ? 25.918 9.834 -14.559 1.00 91.12 90 ASP A C 1
ATOM 661 O O . ASP A 1 90 ? 25.021 9.249 -13.941 1.00 91.12 90 ASP A O 1
ATOM 665 N N . ASP A 1 91 ? 26.179 9.539 -15.833 1.00 87.44 91 ASP A N 1
ATOM 666 C CA . ASP A 1 91 ? 25.384 8.551 -16.568 1.00 87.44 91 ASP A CA 1
ATOM 667 C C . ASP A 1 91 ? 25.525 7.129 -15.994 1.00 87.44 91 ASP A C 1
ATOM 669 O O . ASP A 1 91 ? 24.578 6.346 -16.072 1.00 87.44 91 ASP A O 1
ATOM 673 N N . SER A 1 92 ? 26.662 6.799 -15.371 1.00 86.94 92 SER A N 1
ATOM 674 C CA . SER A 1 92 ? 26.892 5.478 -14.772 1.00 86.94 92 SER A CA 1
ATOM 675 C C . SER A 1 92 ? 26.117 5.294 -13.465 1.00 86.94 92 SER A C 1
ATOM 677 O O . SER A 1 92 ? 25.457 4.275 -13.270 1.00 86.94 92 SER A O 1
ATOM 679 N N . GLN A 1 93 ? 26.113 6.320 -12.614 1.00 88.25 93 GLN A N 1
ATOM 680 C CA . GLN A 1 93 ? 25.352 6.382 -11.371 1.00 88.25 93 GLN A CA 1
ATOM 681 C C . GLN A 1 93 ? 23.851 6.382 -11.648 1.00 88.25 93 GLN A C 1
ATOM 683 O O . GLN A 1 93 ? 23.087 5.736 -10.933 1.00 88.25 93 GLN A O 1
ATOM 688 N N . ARG A 1 94 ? 23.418 7.090 -12.699 1.00 89.38 94 ARG A N 1
ATOM 689 C CA . ARG A 1 94 ? 22.014 7.106 -13.114 1.00 89.38 94 ARG A CA 1
ATOM 690 C C . ARG A 1 94 ? 21.554 5.731 -13.589 1.0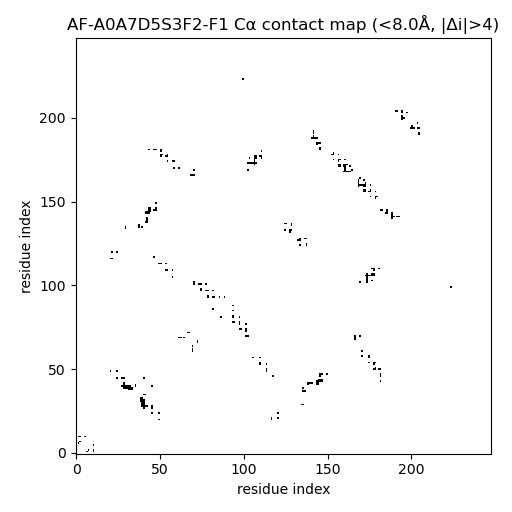0 89.38 94 ARG A C 1
ATOM 692 O O . ARG A 1 94 ? 20.475 5.301 -13.196 1.00 89.38 94 ARG A O 1
ATOM 699 N N . MET A 1 95 ? 22.365 5.052 -14.398 1.00 88.88 95 MET A N 1
ATOM 700 C CA . MET A 1 95 ? 22.053 3.707 -14.883 1.00 88.88 95 MET A CA 1
ATOM 701 C C . MET A 1 95 ? 21.914 2.716 -13.723 1.00 88.88 95 MET A C 1
ATOM 703 O O . MET A 1 95 ? 20.896 2.035 -13.646 1.00 88.88 95 MET A O 1
ATOM 707 N N . LEU A 1 96 ? 22.862 2.728 -12.779 1.00 87.44 96 LEU A N 1
ATOM 708 C CA . LEU A 1 96 ? 22.812 1.900 -11.570 1.00 87.44 96 LEU A CA 1
ATOM 709 C C . LEU A 1 96 ? 21.545 2.175 -10.746 1.00 87.44 96 LEU A C 1
ATOM 711 O O . LEU A 1 96 ? 20.802 1.255 -10.417 1.00 87.44 96 LEU A O 1
ATOM 715 N N . LEU A 1 97 ? 21.227 3.450 -10.493 1.00 86.75 97 LEU A N 1
ATOM 716 C CA . LEU A 1 97 ? 20.006 3.831 -9.776 1.00 86.75 97 LEU A CA 1
ATOM 717 C C . LEU A 1 97 ? 18.740 3.296 -10.464 1.00 86.75 97 LEU A C 1
ATOM 719 O O . LEU A 1 97 ? 17.829 2.793 -9.806 1.00 86.75 97 LEU A O 1
ATOM 723 N N . VAL A 1 98 ? 18.655 3.431 -11.789 1.00 91.31 98 VAL A N 1
ATOM 724 C CA . VAL A 1 98 ? 17.499 2.965 -12.563 1.00 91.31 98 VAL A CA 1
ATOM 725 C C . VAL A 1 98 ? 17.387 1.440 -12.503 1.00 91.31 98 VAL A C 1
ATOM 727 O O . VAL A 1 98 ? 16.280 0.926 -12.321 1.00 91.31 98 VAL A O 1
ATOM 730 N N . GLU A 1 99 ? 18.499 0.715 -12.617 1.00 90.12 99 GLU A N 1
ATOM 731 C CA . GLU A 1 99 ? 18.530 -0.750 -12.535 1.00 90.12 99 GLU A CA 1
ATOM 732 C C . GLU A 1 99 ? 18.107 -1.269 -11.156 1.00 90.12 99 GLU A C 1
ATOM 734 O O . GLU A 1 99 ? 17.325 -2.217 -11.085 1.00 90.12 99 GLU A O 1
ATOM 739 N N . GLU A 1 100 ? 18.504 -0.603 -10.071 1.00 87.38 100 GLU A N 1
ATOM 740 C CA . GLU A 1 100 ? 18.102 -0.983 -8.710 1.00 87.38 100 GLU A CA 1
ATOM 741 C C . GLU A 1 100 ? 16.625 -0.689 -8.410 1.00 87.38 100 GLU A C 1
ATOM 743 O O . GLU A 1 100 ? 15.946 -1.459 -7.722 1.00 87.38 100 GLU A O 1
ATOM 748 N N . VAL A 1 101 ? 16.104 0.433 -8.913 1.00 89.00 101 VAL A N 1
ATOM 749 C CA . VAL A 1 101 ? 14.739 0.885 -8.598 1.00 89.00 101 VAL A CA 1
ATOM 750 C C . VAL A 1 101 ? 13.690 0.172 -9.453 1.00 89.00 101 VAL A C 1
ATOM 752 O O . VAL A 1 101 ? 12.599 -0.131 -8.954 1.00 89.00 101 VAL A O 1
ATOM 755 N N . THR A 1 102 ? 14.000 -0.126 -10.720 1.00 93.44 102 THR A N 1
ATOM 756 C CA . THR A 1 102 ? 13.050 -0.705 -11.692 1.00 93.44 102 THR A CA 1
ATOM 757 C C . THR A 1 102 ? 12.308 -1.944 -11.161 1.00 93.44 102 THR A C 1
ATOM 759 O O . THR A 1 102 ? 11.074 -1.954 -11.232 1.00 93.44 102 THR A O 1
ATOM 762 N N . PRO A 1 103 ? 12.976 -2.958 -10.569 1.00 91.56 103 PRO A N 1
ATOM 763 C CA . PRO A 1 103 ? 12.324 -4.190 -10.118 1.00 91.56 103 PRO A CA 1
ATOM 764 C C . PRO A 1 103 ? 11.260 -3.988 -9.036 1.00 91.56 103 PRO A C 1
ATOM 766 O O . PRO A 1 103 ? 10.351 -4.810 -8.914 1.00 91.56 103 PRO A O 1
ATOM 769 N N . LEU A 1 104 ? 11.372 -2.918 -8.244 1.00 90.62 104 LEU A N 1
ATOM 770 C CA . LEU A 1 104 ? 10.544 -2.676 -7.057 1.00 90.62 104 LEU A CA 1
ATOM 771 C C . LEU A 1 104 ? 9.543 -1.528 -7.252 1.00 90.62 104 LEU A C 1
ATOM 773 O O . LEU A 1 104 ? 8.650 -1.328 -6.422 1.00 90.62 104 LEU A O 1
ATOM 777 N N . PHE A 1 105 ? 9.699 -0.760 -8.332 1.00 91.94 105 PHE A N 1
ATOM 778 C CA . PHE A 1 105 ? 9.023 0.516 -8.535 1.00 91.94 105 PHE A CA 1
ATOM 779 C C . PHE A 1 105 ? 7.496 0.412 -8.465 1.00 91.94 105 PHE A C 1
ATOM 781 O O . PHE A 1 105 ? 6.847 1.185 -7.753 1.00 91.94 105 PHE A O 1
ATOM 788 N N . LEU A 1 106 ? 6.906 -0.553 -9.176 1.00 94.19 106 LEU A N 1
ATOM 789 C CA . LEU A 1 106 ? 5.450 -0.701 -9.239 1.00 94.19 106 LEU A CA 1
ATOM 790 C C . LEU A 1 106 ? 4.863 -1.136 -7.898 1.00 94.19 106 LEU A C 1
ATOM 792 O O . LEU A 1 106 ? 3.843 -0.597 -7.464 1.00 94.19 106 LEU A O 1
ATOM 796 N N . GLY A 1 107 ? 5.529 -2.072 -7.225 1.00 95.69 107 GLY A N 1
ATOM 797 C CA . GLY A 1 107 ? 5.160 -2.557 -5.906 1.00 95.69 107 GLY A CA 1
ATOM 798 C C . GLY A 1 107 ? 5.170 -1.418 -4.895 1.00 95.69 107 GLY A C 1
ATOM 799 O O . GLY A 1 107 ? 4.145 -1.155 -4.270 1.00 95.69 107 GLY A O 1
ATOM 800 N N . PHE A 1 108 ? 6.272 -0.670 -4.788 1.00 94.12 108 PHE A N 1
ATOM 801 C CA . PHE A 1 108 ? 6.355 0.471 -3.868 1.00 94.12 108 PHE A CA 1
ATOM 802 C C . PHE A 1 108 ? 5.380 1.601 -4.204 1.00 94.12 108 PHE A C 1
ATOM 804 O O . PHE A 1 108 ? 4.808 2.205 -3.291 1.00 94.12 108 PHE A O 1
ATOM 811 N N . SER A 1 109 ? 5.134 1.865 -5.488 1.00 94.62 109 SER A N 1
ATOM 812 C CA . SER A 1 109 ? 4.122 2.839 -5.914 1.00 94.62 109 SER A CA 1
ATOM 813 C C . SER A 1 109 ? 2.727 2.431 -5.429 1.00 94.62 109 SER A C 1
ATOM 815 O O . SER A 1 109 ? 2.001 3.236 -4.841 1.00 94.62 109 SER A O 1
ATOM 817 N N . ALA A 1 110 ? 2.374 1.153 -5.583 1.00 96.50 110 ALA A N 1
ATOM 818 C CA . ALA A 1 110 ? 1.123 0.599 -5.080 1.00 96.50 110 ALA A CA 1
ATOM 819 C C . ALA A 1 110 ? 1.039 0.604 -3.542 1.00 96.50 110 ALA A C 1
ATOM 821 O O . ALA A 1 110 ? -0.002 0.968 -2.991 1.00 96.50 110 ALA A O 1
ATOM 822 N N . VAL A 1 111 ? 2.125 0.279 -2.831 1.00 97.31 111 VAL A N 1
ATOM 823 C CA . VAL A 1 111 ? 2.183 0.376 -1.360 1.00 97.31 111 VAL A CA 1
ATOM 824 C C . VAL A 1 111 ? 1.956 1.814 -0.902 1.00 97.31 111 VAL A C 1
ATOM 826 O O . VAL A 1 111 ? 1.144 2.052 -0.008 1.00 97.31 111 VAL A O 1
ATOM 829 N N . THR A 1 112 ? 2.607 2.786 -1.544 1.00 95.12 112 THR A N 1
ATOM 830 C CA . THR A 1 112 ? 2.427 4.216 -1.248 1.00 95.12 112 THR A CA 1
ATOM 831 C C . THR A 1 112 ? 0.969 4.627 -1.420 1.00 95.12 112 THR A C 1
ATOM 833 O O . THR A 1 112 ? 0.415 5.349 -0.587 1.00 95.12 112 THR A O 1
ATOM 836 N N . TRP A 1 113 ? 0.308 4.111 -2.457 1.00 95.44 113 TRP A N 1
ATOM 837 C CA . TRP A 1 113 ? -1.108 4.361 -2.678 1.00 95.44 113 TRP A CA 1
ATOM 838 C C . TRP A 1 113 ? -1.997 3.742 -1.589 1.00 95.44 113 TRP A C 1
ATOM 840 O O . TRP A 1 113 ? -2.886 4.427 -1.078 1.00 95.44 113 TRP A O 1
ATOM 850 N N . ILE A 1 114 ? -1.730 2.504 -1.152 1.00 96.62 114 ILE A N 1
ATOM 851 C CA . ILE A 1 114 ? -2.434 1.883 -0.012 1.00 96.62 114 ILE A CA 1
ATOM 852 C C . ILE A 1 114 ? -2.247 2.719 1.255 1.00 96.62 114 ILE A C 1
ATOM 854 O O . ILE A 1 114 ? -3.227 3.020 1.937 1.00 96.62 114 ILE A O 1
ATOM 858 N N . VAL A 1 115 ? -1.012 3.122 1.566 1.00 96.00 115 VAL A N 1
ATOM 859 C CA . VAL A 1 115 ? -0.710 3.945 2.745 1.00 96.00 115 VAL A CA 1
ATOM 860 C C . VAL A 1 115 ? -1.482 5.260 2.686 1.00 96.00 115 VAL A C 1
ATOM 862 O O . VAL A 1 115 ? -2.129 5.627 3.666 1.00 96.00 115 VAL A O 1
ATOM 865 N N . MET A 1 116 ? -1.500 5.932 1.533 1.00 95.25 116 MET A N 1
ATOM 866 C CA . MET A 1 116 ? -2.283 7.152 1.335 1.00 95.25 116 MET A CA 1
ATOM 867 C C . MET A 1 116 ? -3.786 6.913 1.556 1.00 95.25 116 MET A C 1
ATOM 869 O O . MET A 1 116 ? -4.433 7.703 2.245 1.00 95.25 116 MET A O 1
ATOM 873 N N . LEU A 1 117 ? -4.351 5.818 1.033 1.00 94.81 117 LEU A N 1
ATOM 874 C CA . LEU A 1 117 ? -5.758 5.454 1.247 1.00 94.81 117 LEU A CA 1
ATOM 875 C C . LEU A 1 117 ? -6.068 5.205 2.730 1.00 94.81 117 LEU A C 1
ATOM 877 O O . LEU A 1 117 ? -7.085 5.687 3.233 1.00 94.81 117 LEU A O 1
ATOM 881 N N . VAL A 1 118 ? -5.185 4.500 3.443 1.00 95.00 118 VAL A N 1
ATOM 882 C CA . VAL A 1 118 ? -5.323 4.237 4.883 1.00 95.00 118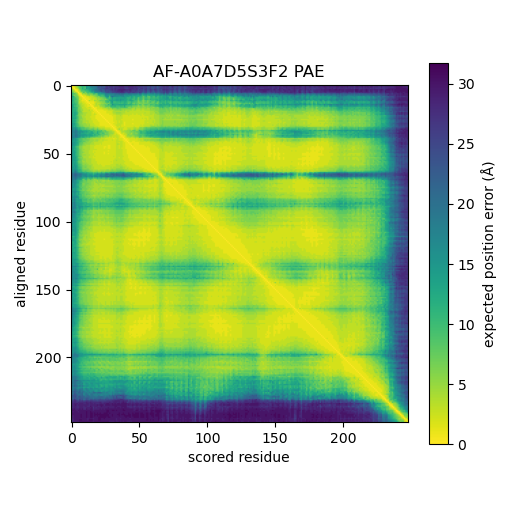 VAL A CA 1
ATOM 883 C C . VAL A 1 118 ? -5.251 5.537 5.681 1.00 95.00 118 VAL A C 1
ATOM 885 O O . VAL A 1 118 ? -6.123 5.784 6.514 1.00 95.00 118 VAL A O 1
ATOM 888 N N . VAL A 1 119 ? -4.266 6.395 5.407 1.00 94.62 119 VAL A N 1
ATOM 889 C CA . VAL A 1 119 ? -4.125 7.705 6.062 1.00 94.62 119 VAL A CA 1
ATOM 890 C C . VAL A 1 119 ? -5.375 8.552 5.833 1.00 94.62 119 VAL A C 1
ATOM 892 O O . VAL A 1 119 ? -5.952 9.060 6.796 1.00 94.62 119 VAL A O 1
ATOM 895 N N . ASN A 1 120 ? -5.858 8.638 4.593 1.00 93.75 120 ASN A N 1
ATOM 896 C CA . ASN A 1 120 ? -7.076 9.375 4.262 1.00 93.75 120 ASN A CA 1
ATOM 897 C C . ASN A 1 120 ? -8.303 8.820 5.001 1.00 93.75 120 ASN A C 1
ATOM 899 O O . ASN A 1 120 ? -9.087 9.596 5.548 1.00 93.75 120 ASN A O 1
ATOM 903 N N . ALA A 1 121 ? -8.452 7.495 5.080 1.00 93.56 121 ALA A N 1
ATOM 904 C CA . ALA A 1 121 ? -9.547 6.856 5.809 1.00 93.56 121 ALA A CA 1
ATOM 905 C C . ALA A 1 121 ? -9.481 7.134 7.322 1.00 93.56 121 ALA A C 1
ATOM 907 O O . ALA A 1 121 ? -10.503 7.441 7.940 1.00 93.56 121 ALA A O 1
ATOM 908 N N . VAL A 1 122 ? -8.287 7.083 7.921 1.00 93.69 122 VAL A N 1
ATOM 909 C CA . VAL A 1 122 ? -8.069 7.406 9.342 1.00 93.69 122 VAL A CA 1
ATOM 910 C C . VAL A 1 122 ? -8.396 8.872 9.627 1.00 93.69 122 VAL A C 1
ATOM 912 O O . VAL A 1 122 ? -9.098 9.164 10.599 1.00 93.69 122 VAL A O 1
ATOM 915 N N . LEU A 1 123 ? -7.932 9.796 8.782 1.00 94.44 123 LEU A N 1
ATOM 916 C CA . LEU A 1 123 ? -8.214 11.226 8.920 1.00 94.44 123 LEU A CA 1
ATOM 917 C C . LEU A 1 123 ? -9.710 11.524 8.764 1.00 94.44 123 LEU A C 1
ATOM 919 O O . LEU A 1 123 ? -10.272 12.258 9.580 1.00 94.44 123 LEU A O 1
ATOM 923 N N . ALA A 1 124 ? -10.369 10.913 7.776 1.00 93.38 124 AL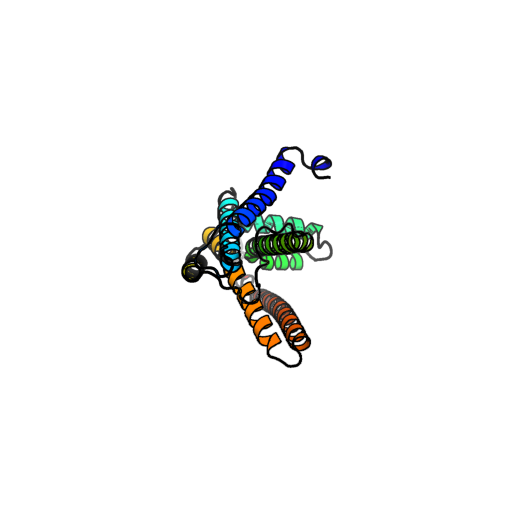A A N 1
ATOM 924 C CA . ALA A 1 124 ? -11.808 11.046 7.571 1.00 93.38 124 ALA A CA 1
ATOM 925 C C . ALA A 1 124 ? -12.600 10.528 8.781 1.00 93.38 124 ALA A C 1
ATOM 927 O O . ALA A 1 124 ? -13.471 11.231 9.294 1.00 93.38 124 ALA A O 1
ATOM 928 N N . GLN A 1 125 ? -12.256 9.342 9.294 1.00 94.38 125 GLN A N 1
ATOM 929 C CA . GLN A 1 125 ? -12.901 8.779 10.479 1.00 94.38 125 GLN A CA 1
ATOM 930 C C . GLN A 1 125 ? -12.703 9.674 11.707 1.00 94.38 125 GLN A C 1
ATOM 932 O O . GLN A 1 125 ? -13.665 9.923 12.429 1.00 94.38 125 GLN A O 1
ATOM 937 N N . ARG A 1 126 ? -11.487 10.195 11.929 1.00 94.19 126 ARG A N 1
ATOM 938 C CA . ARG A 1 126 ? -11.191 11.111 13.044 1.00 94.19 126 ARG A CA 1
ATOM 939 C C . ARG A 1 126 ? -12.009 12.399 12.948 1.00 94.19 126 ARG A C 1
ATOM 941 O O . ARG A 1 126 ? -12.535 12.881 13.949 1.00 94.19 126 ARG A O 1
ATOM 948 N N . LEU A 1 127 ? -12.137 12.955 11.747 1.00 95.88 127 LEU A N 1
ATOM 949 C CA . LEU A 1 127 ? -12.923 14.162 11.512 1.00 95.88 127 LEU A CA 1
ATOM 950 C C . LEU A 1 127 ? -14.418 13.931 11.783 1.00 95.88 127 LEU A C 1
ATOM 952 O O . LEU A 1 127 ? -15.069 14.771 12.404 1.00 95.88 127 LEU A O 1
ATOM 956 N N . LEU A 1 128 ? -14.950 12.787 11.348 1.00 95.19 128 LEU A N 1
ATOM 957 C CA . LEU A 1 128 ? -16.346 12.406 11.565 1.00 95.19 128 LEU A CA 1
ATOM 958 C C . LEU A 1 128 ? -16.635 12.078 13.033 1.00 95.19 128 LEU A C 1
ATOM 960 O O . LEU A 1 128 ? -17.668 12.504 13.551 1.00 95.19 128 LEU A O 1
ATOM 964 N N . SER A 1 129 ? -15.729 11.374 13.721 1.00 94.62 129 SER A N 1
ATOM 965 C CA . SER A 1 129 ? -15.887 11.049 15.143 1.00 94.62 129 SER A CA 1
ATOM 966 C C . SER A 1 129 ? -15.880 12.302 16.009 1.00 94.62 129 SER A C 1
ATOM 968 O O . SER A 1 129 ? -16.721 12.432 16.892 1.00 94.62 129 SER A O 1
ATOM 970 N N . ASN A 1 130 ? -15.000 13.260 15.709 1.00 93.69 130 ASN A N 1
ATOM 971 C CA . ASN A 1 130 ? -14.923 14.521 16.450 1.00 93.69 130 ASN A CA 1
ATOM 972 C C . ASN A 1 130 ? -16.180 15.388 16.288 1.00 93.69 130 ASN A C 1
ATOM 974 O O . ASN A 1 130 ? -16.459 16.220 17.144 1.00 93.69 130 ASN A O 1
ATOM 978 N N . ARG A 1 131 ? -16.937 15.205 15.200 1.00 94.94 131 ARG A N 1
ATOM 979 C CA . ARG A 1 131 ? -18.187 15.932 14.932 1.00 94.94 131 ARG A CA 1
ATOM 980 C C . ARG A 1 131 ? -19.446 15.161 15.332 1.00 94.94 131 ARG A C 1
ATOM 982 O O . ARG A 1 131 ? -20.541 15.623 15.038 1.00 94.94 131 ARG A O 1
ATOM 989 N N . GLY A 1 132 ? -19.315 13.972 15.928 1.00 93.12 132 GLY A N 1
ATOM 990 C CA . GLY A 1 132 ? -20.463 13.105 16.226 1.00 93.12 132 GLY A CA 1
ATOM 991 C C . GLY A 1 132 ? -21.200 12.598 14.977 1.00 93.12 132 GLY A C 1
ATOM 992 O O . GLY A 1 132 ? -22.306 12.084 15.079 1.00 93.12 132 GLY A O 1
ATOM 993 N N . MET A 1 133 ? -20.594 12.723 13.791 1.00 93.56 133 MET A N 1
ATOM 994 C CA . MET A 1 133 ? -21.180 12.319 12.505 1.00 93.56 133 MET A CA 1
ATOM 995 C C . MET A 1 133 ? -20.782 10.894 12.099 1.00 93.56 133 MET A C 1
ATOM 997 O O . MET A 1 133 ? -21.072 10.448 10.987 1.00 93.56 133 MET A O 1
ATOM 1001 N N . SER A 1 134 ? -20.055 10.186 12.964 1.00 91.38 134 SER A N 1
ATOM 1002 C CA . SER A 1 134 ? -19.546 8.863 12.641 1.00 91.38 134 SER A CA 1
ATOM 1003 C C . SER A 1 134 ? -20.655 7.817 12.685 1.00 91.38 134 SER A C 1
ATOM 1005 O O . SER A 1 134 ? -21.309 7.629 13.706 1.00 91.38 134 SER A O 1
ATOM 1007 N N . ARG A 1 135 ? -20.843 7.104 11.570 1.00 89.69 135 ARG A N 1
ATOM 1008 C CA . ARG A 1 135 ? -21.820 6.005 11.466 1.00 89.69 135 ARG A CA 1
ATOM 1009 C C . ARG A 1 135 ? -21.334 4.706 12.112 1.00 89.69 135 ARG A C 1
ATOM 1011 O O . ARG A 1 135 ? -22.138 3.827 12.394 1.00 89.69 135 ARG A O 1
ATOM 1018 N N . ARG A 1 136 ? -20.024 4.582 12.327 1.00 90.50 136 ARG A N 1
ATOM 1019 C CA . ARG A 1 136 ? -19.362 3.392 12.866 1.00 90.50 136 ARG A CA 1
ATOM 1020 C C . ARG A 1 136 ? -18.390 3.798 13.987 1.00 90.50 136 ARG A C 1
ATOM 1022 O O . ARG A 1 136 ? -17.673 4.786 13.815 1.00 90.50 136 ARG A O 1
ATOM 1029 N N . PRO A 1 137 ? -18.266 3.015 15.076 1.00 90.44 137 PRO A N 1
ATOM 1030 C CA . PRO A 1 137 ? -17.214 3.215 16.071 1.00 90.44 137 PRO A CA 1
ATOM 1031 C C . PRO A 1 137 ? -15.812 3.236 15.450 1.00 90.44 137 PRO A C 1
ATOM 1033 O O . PRO A 1 137 ? -15.503 2.460 14.542 1.00 90.44 137 PRO A O 1
ATOM 1036 N N . THR A 1 138 ? -14.947 4.129 15.934 1.00 90.81 138 THR A N 1
ATOM 1037 C CA . THR A 1 138 ? -13.566 4.221 15.443 1.00 90.81 138 THR A CA 1
ATOM 1038 C C . THR A 1 138 ? -12.837 2.889 15.652 1.00 90.81 138 THR A C 1
ATOM 1040 O O . THR A 1 138 ? -12.794 2.408 16.785 1.00 90.81 138 THR A O 1
ATOM 1043 N N . PRO A 1 139 ? -12.251 2.291 14.596 1.00 88.81 139 PRO A N 1
ATOM 1044 C CA . PRO A 1 139 ? -11.602 0.993 14.715 1.00 88.81 139 PRO A CA 1
ATOM 1045 C C . PRO A 1 139 ? -10.413 1.010 15.678 1.00 88.81 139 PRO A C 1
ATOM 1047 O O . PRO A 1 139 ? -9.610 1.947 15.689 1.00 88.81 139 PRO A O 1
ATOM 1050 N N . ARG A 1 140 ? -10.246 -0.080 16.428 1.00 86.88 140 ARG A N 1
ATOM 1051 C CA . ARG A 1 140 ? -9.075 -0.297 17.284 1.00 86.88 140 ARG A CA 1
ATOM 1052 C C . ARG A 1 140 ? -7.909 -0.852 16.468 1.00 86.88 140 ARG A C 1
ATOM 1054 O O . ARG A 1 140 ? -7.749 -2.059 16.328 1.00 86.88 140 ARG A O 1
ATOM 1061 N N . TRP A 1 141 ? -7.060 0.034 15.953 1.00 85.12 141 TRP A N 1
ATOM 1062 C CA . TRP A 1 141 ? -5.882 -0.333 15.148 1.00 85.12 141 TRP A CA 1
ATOM 1063 C C . TRP A 1 141 ? -4.868 -1.224 15.878 1.00 85.12 141 TRP A C 1
ATOM 1065 O O . TRP A 1 141 ? -4.096 -1.932 15.246 1.00 85.12 141 TRP A O 1
ATOM 1075 N N . SER A 1 142 ? -4.882 -1.231 17.209 1.00 81.88 142 SER A N 1
ATOM 1076 C CA . SER A 1 142 ? -4.078 -2.144 18.024 1.00 81.88 142 SER A CA 1
ATOM 1077 C C . SER A 1 142 ? -4.513 -3.604 17.975 1.00 81.88 142 SER A C 1
ATOM 1079 O O . SER A 1 142 ? -3.741 -4.471 18.362 1.00 81.88 142 SER A O 1
ATOM 1081 N N . GLU A 1 143 ? -5.753 -3.860 17.573 1.00 84.12 143 GLU A N 1
ATOM 1082 C CA . GLU A 1 143 ? -6.355 -5.192 17.483 1.00 84.12 143 GLU A CA 1
ATOM 1083 C C . GLU A 1 143 ? -6.473 -5.617 16.008 1.00 84.12 143 GLU A C 1
ATOM 1085 O O . GLU A 1 143 ? -7.331 -6.419 15.636 1.00 84.12 143 GLU A O 1
ATOM 1090 N N . LEU A 1 144 ? -5.636 -5.038 15.137 1.00 91.38 144 LEU A N 1
ATOM 1091 C CA . LEU A 1 144 ? -5.656 -5.309 13.709 1.00 91.38 144 LEU A CA 1
ATOM 1092 C C . LEU A 1 144 ? -5.343 -6.786 13.447 1.00 91.38 144 LEU A C 1
ATOM 1094 O O . LEU A 1 144 ? -4.233 -7.256 13.681 1.00 91.38 144 LEU A O 1
ATOM 1098 N N . ARG A 1 145 ? -6.337 -7.503 12.923 1.00 91.12 145 ARG A N 1
ATOM 1099 C CA . ARG A 1 145 ? -6.219 -8.887 12.463 1.00 91.12 145 ARG A CA 1
ATOM 1100 C C . ARG A 1 145 ? -6.762 -8.998 11.050 1.00 91.12 145 ARG A C 1
ATOM 1102 O O . ARG A 1 145 ? -7.881 -8.550 10.782 1.00 91.12 145 ARG A O 1
ATOM 1109 N N . ILE A 1 146 ? -5.963 -9.578 10.169 1.00 93.94 146 ILE A N 1
ATOM 1110 C CA . ILE A 1 146 ? -6.347 -9.893 8.793 1.00 93.94 146 ILE A CA 1
ATOM 1111 C C . ILE A 1 146 ? -7.045 -11.262 8.736 1.00 93.94 146 ILE A C 1
ATOM 1113 O O . ILE A 1 146 ? -6.913 -12.040 9.681 1.00 93.94 146 ILE A O 1
ATOM 1117 N N . PRO A 1 147 ? -7.825 -11.556 7.684 1.00 94.31 147 PRO A N 1
ATOM 1118 C CA . PRO A 1 147 ? -8.476 -12.855 7.532 1.00 94.31 147 PRO A CA 1
ATOM 1119 C C . PRO A 1 147 ? -7.477 -13.976 7.225 1.00 94.31 147 PRO A C 1
ATOM 1121 O O . PRO A 1 147 ? -6.644 -13.809 6.340 1.00 94.31 147 PRO A O 1
ATOM 1124 N N . ASP A 1 148 ? -7.643 -15.141 7.855 1.00 94.62 148 ASP A N 1
ATOM 1125 C CA . ASP A 1 148 ? -6.729 -16.289 7.703 1.00 94.62 148 ASP A CA 1
ATOM 1126 C C . ASP A 1 148 ? -6.626 -16.797 6.251 1.00 94.62 148 ASP A C 1
ATOM 1128 O O . ASP A 1 148 ? -5.589 -17.286 5.817 1.00 94.62 148 ASP A O 1
ATOM 1132 N N . TRP A 1 149 ? -7.680 -16.633 5.440 1.00 96.31 149 TRP A N 1
ATOM 1133 C CA . TRP A 1 149 ? -7.639 -17.024 4.025 1.00 96.31 149 TRP A CA 1
ATOM 1134 C C . TRP A 1 149 ? -6.642 -16.202 3.197 1.00 96.31 149 TRP A C 1
ATOM 1136 O O . TRP A 1 149 ? -6.254 -16.626 2.108 1.00 96.31 149 TRP A O 1
ATOM 1146 N N . PHE A 1 150 ? -6.236 -15.028 3.687 1.00 97.00 150 PHE A N 1
ATOM 1147 C CA . PHE A 1 150 ? -5.286 -14.167 2.993 1.00 97.00 150 PHE A CA 1
ATOM 1148 C C . PHE A 1 150 ? -3.885 -14.791 2.932 1.00 97.00 150 PHE A C 1
ATOM 1150 O O . PHE A 1 150 ? -3.156 -14.530 1.976 1.00 97.00 150 PHE A O 1
ATOM 1157 N N . ASP A 1 151 ? -3.555 -15.698 3.860 1.00 96.19 151 ASP A N 1
ATOM 1158 C CA . ASP A 1 151 ? -2.296 -16.450 3.850 1.00 96.19 151 ASP A CA 1
ATOM 1159 C C . ASP A 1 151 ? -2.157 -17.287 2.573 1.00 96.19 151 ASP A C 1
ATOM 1161 O O . ASP A 1 151 ? -1.097 -17.302 1.948 1.00 96.19 151 ASP A O 1
ATOM 1165 N N . TYR A 1 152 ? -3.249 -17.901 2.102 1.00 97.75 152 TYR A N 1
ATOM 1166 C CA . TYR A 1 152 ? -3.245 -18.635 0.834 1.00 97.75 152 TYR A CA 1
ATOM 1167 C C . TYR A 1 152 ? -2.992 -17.717 -0.363 1.00 97.75 152 TYR A C 1
ATOM 1169 O O . TYR A 1 152 ? -2.302 -18.109 -1.304 1.00 97.75 152 TYR A O 1
ATOM 1177 N N . VAL A 1 153 ? -3.503 -16.482 -0.324 1.00 97.44 153 VAL A N 1
ATOM 1178 C CA . VAL A 1 153 ? -3.252 -15.503 -1.388 1.00 97.44 153 VAL A CA 1
ATOM 1179 C C . VAL A 1 153 ? -1.785 -15.092 -1.399 1.00 97.44 153 VAL A C 1
ATOM 1181 O O . VAL A 1 153 ? -1.167 -15.115 -2.464 1.00 97.44 153 VAL A O 1
ATOM 1184 N N . LEU A 1 154 ? -1.204 -14.796 -0.234 1.00 97.50 154 LEU A N 1
ATOM 1185 C CA . LEU A 1 154 ? 0.218 -14.473 -0.120 1.00 97.50 154 LEU A CA 1
ATOM 1186 C C . LEU A 1 154 ? 1.094 -15.616 -0.652 1.00 97.50 154 LEU A C 1
ATOM 1188 O O . LEU A 1 154 ? 1.969 -15.379 -1.485 1.00 97.50 154 LEU A O 1
ATOM 1192 N N . VAL A 1 155 ? 0.831 -16.854 -0.222 1.00 97.81 155 VAL A N 1
ATOM 1193 C CA . VAL A 1 155 ? 1.583 -18.036 -0.673 1.00 97.81 155 VAL A CA 1
ATOM 1194 C C . VAL A 1 155 ? 1.440 -18.230 -2.183 1.00 97.81 155 VAL A C 1
ATOM 1196 O O . VAL A 1 155 ? 2.440 -18.445 -2.865 1.00 97.81 155 VAL A O 1
ATOM 1199 N N . SER A 1 156 ? 0.230 -18.092 -2.733 1.00 96.94 156 SER A N 1
ATOM 1200 C CA . SER A 1 156 ? 0.009 -18.219 -4.179 1.00 96.94 156 SER A CA 1
ATOM 1201 C C . SER A 1 156 ? 0.770 -17.161 -4.985 1.00 96.94 156 SER A C 1
ATOM 1203 O O . SER A 1 156 ? 1.392 -17.487 -5.997 1.00 96.94 156 SER A O 1
ATOM 1205 N N . GLY A 1 157 ? 0.800 -15.914 -4.507 1.00 96.12 157 GLY A N 1
ATOM 1206 C CA . GLY A 1 157 ? 1.570 -14.849 -5.138 1.00 96.12 157 GLY A CA 1
ATOM 1207 C C . GLY A 1 157 ? 3.077 -15.098 -5.047 1.00 96.12 157 GLY A C 1
ATOM 1208 O O . GLY A 1 157 ? 3.791 -14.828 -6.007 1.00 96.12 157 GLY A O 1
ATOM 1209 N N . ALA A 1 158 ? 3.565 -15.664 -3.937 1.00 96.56 158 ALA A N 1
ATOM 1210 C CA . ALA A 1 158 ? 4.978 -15.994 -3.767 1.00 96.56 158 ALA A CA 1
ATOM 1211 C C . ALA A 1 158 ? 5.399 -17.104 -4.737 1.00 96.56 158 ALA A C 1
ATOM 1213 O O . ALA A 1 158 ? 6.417 -16.980 -5.416 1.00 96.56 158 ALA A O 1
ATOM 1214 N N . VAL A 1 159 ? 4.576 -18.149 -4.868 1.00 98.06 159 VAL A N 1
ATOM 1215 C CA . VAL A 1 159 ? 4.783 -19.211 -5.862 1.00 98.06 159 VAL A CA 1
ATOM 1216 C C . VAL A 1 159 ? 4.805 -18.624 -7.272 1.00 98.06 159 VAL A C 1
ATOM 1218 O O . VAL A 1 159 ? 5.720 -18.933 -8.034 1.00 98.06 159 VAL A O 1
ATOM 1221 N N . ALA A 1 160 ? 3.868 -17.735 -7.613 1.00 96.56 160 ALA A N 1
ATOM 1222 C CA . ALA A 1 160 ? 3.853 -17.061 -8.911 1.00 96.56 160 ALA A CA 1
ATOM 1223 C C . ALA A 1 160 ? 5.122 -16.218 -9.144 1.00 96.56 160 ALA A C 1
ATOM 1225 O O . ALA A 1 160 ? 5.738 -16.322 -10.201 1.00 96.56 160 ALA A O 1
ATOM 1226 N N . ALA A 1 161 ? 5.564 -15.444 -8.151 1.00 95.31 161 ALA A N 1
ATOM 1227 C CA . ALA A 1 161 ? 6.754 -14.593 -8.239 1.00 95.31 161 ALA A CA 1
ATOM 1228 C C . ALA A 1 161 ? 8.059 -15.382 -8.450 1.00 95.31 161 ALA A C 1
ATOM 1230 O O . ALA A 1 161 ? 8.990 -14.883 -9.088 1.00 95.31 161 ALA A O 1
ATOM 1231 N N . LEU A 1 162 ? 8.127 -16.602 -7.912 1.00 96.44 162 LEU A N 1
ATOM 1232 C CA . LEU A 1 162 ? 9.283 -17.490 -8.038 1.00 96.44 162 LEU A CA 1
ATOM 1233 C C . LEU A 1 162 ? 9.236 -18.364 -9.297 1.00 96.44 162 LEU A C 1
ATOM 1235 O O . LEU A 1 162 ? 10.287 -18.707 -9.829 1.00 96.44 162 LEU A O 1
ATOM 1239 N N . SER A 1 163 ? 8.039 -18.727 -9.761 1.00 97.31 163 SER A N 1
ATOM 1240 C CA . SER A 1 163 ? 7.863 -19.695 -10.854 1.00 97.31 163 SER A CA 1
ATOM 1241 C C . SER A 1 163 ? 7.733 -19.039 -12.227 1.00 97.31 163 SER A C 1
ATOM 1243 O O . SER A 1 163 ? 8.057 -19.662 -13.236 1.00 97.31 163 SER A O 1
ATOM 1245 N N . LEU A 1 164 ? 7.225 -17.805 -12.290 1.00 95.31 164 LEU A N 1
ATOM 1246 C CA . LEU A 1 164 ? 7.005 -17.094 -13.547 1.00 95.31 164 LEU A CA 1
ATOM 1247 C C . LEU A 1 164 ? 8.262 -16.315 -13.955 1.00 95.31 164 LEU A C 1
ATOM 1249 O O . LEU A 1 164 ? 8.912 -15.673 -13.131 1.00 95.31 164 LEU A O 1
ATOM 1253 N N . GLY A 1 165 ? 8.586 -16.362 -15.248 1.00 92.69 165 GLY A N 1
ATOM 1254 C CA . GLY A 1 165 ? 9.649 -15.568 -15.868 1.00 92.69 165 GLY A CA 1
ATOM 1255 C C . GLY A 1 165 ? 9.104 -14.377 -16.661 1.00 92.69 165 GLY A C 1
ATOM 1256 O O . GLY A 1 165 ? 7.893 -14.249 -16.860 1.00 92.69 165 GLY A O 1
ATOM 1257 N N . GLY A 1 166 ? 10.012 -13.516 -17.127 1.00 91.50 166 GLY A N 1
ATOM 1258 C CA . GLY A 1 166 ? 9.682 -12.335 -17.932 1.00 91.50 166 GLY A CA 1
ATOM 1259 C C . GLY A 1 166 ? 8.701 -11.387 -17.235 1.00 91.50 166 GLY A C 1
ATOM 1260 O O . GLY A 1 166 ? 8.681 -11.290 -16.007 1.00 91.50 166 GLY A O 1
ATOM 1261 N N . ASP A 1 167 ? 7.843 -10.738 -18.021 1.00 91.44 167 ASP A N 1
ATOM 1262 C CA . ASP A 1 167 ? 6.868 -9.750 -17.537 1.00 91.44 167 ASP A CA 1
ATOM 1263 C C . ASP A 1 167 ? 5.884 -10.314 -16.500 1.00 91.44 167 ASP A C 1
ATOM 1265 O O . ASP A 1 167 ? 5.536 -9.639 -15.529 1.00 91.44 167 ASP A O 1
ATOM 1269 N N . TYR A 1 168 ? 5.472 -11.576 -16.643 1.00 93.94 168 TYR A N 1
ATOM 1270 C CA . TYR A 1 168 ? 4.619 -12.236 -15.652 1.00 93.94 168 TYR A CA 1
ATOM 1271 C C . TYR A 1 168 ? 5.330 -12.397 -14.305 1.00 93.94 168 TYR A C 1
ATOM 1273 O O . TYR A 1 168 ? 4.728 -12.154 -13.258 1.00 93.94 168 TYR A O 1
ATOM 1281 N N . GLY A 1 169 ? 6.617 -12.757 -14.328 1.00 94.56 169 GLY A N 1
ATOM 1282 C CA . GLY A 1 169 ? 7.461 -12.805 -13.134 1.00 94.56 169 GLY A CA 1
ATOM 1283 C C . GLY A 1 169 ? 7.658 -11.426 -12.506 1.00 94.56 169 GLY A C 1
ATOM 1284 O O . GLY A 1 169 ? 7.510 -11.277 -11.291 1.00 94.56 169 GLY A O 1
ATOM 1285 N N . PHE A 1 170 ? 7.926 -10.407 -13.325 1.00 94.19 170 PHE A N 1
ATOM 1286 C CA . PHE A 1 170 ? 8.078 -9.018 -12.885 1.00 94.19 170 PHE A CA 1
ATOM 1287 C C . PHE A 1 170 ? 6.818 -8.497 -12.173 1.00 94.19 170 PHE A C 1
ATOM 1289 O O . PHE A 1 170 ? 6.895 -7.972 -11.055 1.00 94.19 170 PHE A O 1
ATOM 1296 N N . VAL A 1 171 ? 5.641 -8.707 -12.769 1.00 95.62 171 VAL A N 1
ATOM 1297 C CA . VAL A 1 171 ? 4.357 -8.308 -12.175 1.00 95.62 171 VAL A CA 1
ATOM 1298 C C . VAL A 1 171 ? 4.054 -9.112 -10.910 1.00 95.62 171 VAL A C 1
ATOM 1300 O O . VAL A 1 171 ? 3.634 -8.526 -9.912 1.00 95.62 171 VAL A O 1
ATOM 1303 N N . ALA A 1 172 ? 4.316 -10.422 -10.893 1.00 96.38 172 ALA A N 1
ATOM 1304 C CA . ALA A 1 172 ? 4.090 -11.254 -9.711 1.00 96.38 172 ALA A CA 1
ATOM 1305 C C . ALA A 1 172 ? 4.981 -10.848 -8.519 1.00 96.38 172 ALA A C 1
ATOM 1307 O O . ALA A 1 172 ? 4.500 -10.780 -7.384 1.00 96.38 172 ALA A O 1
ATOM 1308 N N . ARG A 1 173 ? 6.252 -10.499 -8.761 1.00 96.19 173 ARG A N 1
ATOM 1309 C CA . ARG A 1 173 ? 7.167 -9.975 -7.726 1.00 96.19 173 ARG A CA 1
ATOM 1310 C C . ARG A 1 173 ? 6.663 -8.659 -7.141 1.00 96.19 173 ARG A C 1
ATOM 1312 O O . ARG A 1 173 ? 6.602 -8.516 -5.920 1.00 96.19 173 ARG A O 1
ATOM 1319 N N . ASN A 1 174 ? 6.224 -7.734 -7.993 1.00 97.25 174 ASN A N 1
ATOM 1320 C CA . ASN A 1 174 ? 5.653 -6.464 -7.545 1.00 97.25 174 ASN A CA 1
ATOM 1321 C C . ASN A 1 174 ? 4.319 -6.654 -6.806 1.00 97.25 174 ASN A C 1
ATOM 1323 O O . ASN A 1 174 ? 4.083 -6.003 -5.789 1.00 97.25 174 ASN A O 1
ATOM 1327 N N . ALA A 1 175 ? 3.474 -7.591 -7.243 1.00 97.56 175 ALA A N 1
ATOM 1328 C CA . ALA A 1 175 ? 2.245 -7.941 -6.538 1.00 97.56 175 ALA A CA 1
ATOM 1329 C C . ALA A 1 175 ? 2.528 -8.489 -5.129 1.00 97.56 175 ALA A C 1
ATOM 1331 O O . ALA A 1 175 ? 1.800 -8.158 -4.194 1.00 97.56 175 ALA A O 1
ATOM 1332 N N . ILE A 1 176 ? 3.605 -9.258 -4.935 1.00 97.62 176 ILE A N 1
ATOM 1333 C CA . ILE A 1 176 ? 3.981 -9.759 -3.606 1.00 97.62 176 ILE A CA 1
ATOM 1334 C C . ILE A 1 176 ? 4.361 -8.644 -2.635 1.00 97.62 176 ILE A C 1
ATOM 1336 O O . ILE A 1 176 ? 3.940 -8.684 -1.478 1.00 97.62 176 ILE A O 1
ATOM 1340 N N . ILE A 1 177 ? 5.066 -7.611 -3.104 1.00 97.19 177 ILE A N 1
ATOM 1341 C CA . ILE A 1 177 ? 5.357 -6.413 -2.299 1.00 97.19 177 ILE A CA 1
ATOM 1342 C C . ILE A 1 177 ? 4.045 -5.791 -1.791 1.00 97.19 177 ILE A C 1
ATOM 1344 O O . ILE A 1 177 ? 3.919 -5.448 -0.615 1.00 97.19 177 ILE A O 1
ATOM 1348 N N . VAL A 1 178 ? 3.026 -5.721 -2.652 1.00 98.25 178 VAL A N 1
ATOM 1349 C CA . VAL A 1 178 ? 1.696 -5.212 -2.290 1.00 98.25 178 VAL A CA 1
ATOM 1350 C C . VAL A 1 178 ? 1.002 -6.130 -1.277 1.00 98.25 178 VAL A C 1
ATOM 1352 O O . VAL A 1 178 ? 0.517 -5.646 -0.252 1.00 98.25 178 VAL A O 1
ATOM 1355 N N . LEU A 1 179 ? 0.996 -7.446 -1.510 1.00 98.19 179 LEU A N 1
ATOM 1356 C CA . LEU A 1 179 ? 0.358 -8.441 -0.635 1.00 98.19 179 LEU A CA 1
ATOM 1357 C C . LEU A 1 179 ? 0.989 -8.525 0.763 1.00 98.19 179 LEU A C 1
ATOM 1359 O O . LEU A 1 179 ? 0.294 -8.876 1.714 1.00 98.19 179 LEU A O 1
ATOM 1363 N N . LEU A 1 180 ? 2.261 -8.158 0.922 1.00 97.75 180 LEU A N 1
ATOM 1364 C CA . LEU A 1 180 ? 2.924 -8.076 2.230 1.00 97.75 180 LEU A CA 1
ATOM 1365 C C . LEU A 1 180 ? 2.452 -6.883 3.079 1.00 97.75 180 LEU A C 1
ATOM 1367 O O . LEU A 1 180 ? 2.641 -6.876 4.297 1.00 97.75 180 LEU A O 1
ATOM 1371 N N . THR A 1 181 ? 1.795 -5.891 2.473 1.00 97.25 181 THR A N 1
ATOM 1372 C CA . THR A 1 181 ? 1.406 -4.646 3.158 1.00 97.25 181 THR A CA 1
ATOM 1373 C C . THR A 1 181 ? 0.526 -4.885 4.392 1.00 97.25 181 THR A C 1
ATOM 1375 O O . THR A 1 181 ? 0.865 -4.372 5.458 1.00 97.25 181 THR A O 1
ATOM 1378 N N . PRO A 1 182 ? -0.566 -5.676 4.347 1.00 96.88 182 PRO A N 1
ATOM 1379 C CA . PRO A 1 182 ? -1.384 -5.929 5.532 1.00 96.88 182 PRO A CA 1
ATOM 1380 C C . PRO A 1 182 ? -0.601 -6.579 6.676 1.00 96.88 182 PRO A C 1
ATOM 1382 O O . PRO A 1 182 ? -0.803 -6.208 7.832 1.00 96.88 182 PRO A O 1
ATOM 1385 N N . TYR A 1 183 ? 0.328 -7.488 6.366 1.00 96.31 183 TYR A N 1
ATOM 1386 C CA . TYR A 1 183 ? 1.188 -8.127 7.366 1.00 96.31 183 TYR A CA 1
ATOM 1387 C C . TYR A 1 183 ? 2.128 -7.122 8.029 1.00 96.31 183 TYR A C 1
ATOM 1389 O O . TYR A 1 183 ? 2.314 -7.174 9.244 1.00 96.31 183 TYR A O 1
ATOM 1397 N N . PHE A 1 184 ? 2.652 -6.159 7.267 1.00 95.00 184 PHE A N 1
ATOM 1398 C CA . PHE A 1 184 ? 3.428 -5.055 7.826 1.00 95.00 184 PHE A CA 1
ATOM 1399 C C . PHE A 1 184 ? 2.604 -4.243 8.841 1.00 95.00 184 PHE A C 1
ATOM 1401 O O . PHE A 1 184 ? 3.055 -4.025 9.966 1.00 95.00 184 PHE A O 1
ATOM 1408 N N . PHE A 1 185 ? 1.360 -3.875 8.510 1.00 95.25 185 PHE A N 1
ATOM 1409 C CA . PHE A 1 185 ? 0.471 -3.175 9.450 1.00 95.25 185 PHE A CA 1
ATOM 1410 C C . PHE A 1 185 ? 0.135 -4.012 10.696 1.00 95.25 185 PHE A C 1
ATOM 1412 O O . PHE A 1 185 ? 0.073 -3.464 11.799 1.00 95.25 185 PHE A O 1
ATOM 1419 N N . VAL A 1 186 ? -0.056 -5.328 10.552 1.00 95.38 186 VAL A N 1
ATOM 1420 C CA . VAL A 1 186 ? -0.248 -6.239 11.696 1.00 95.38 186 VAL A CA 1
ATOM 1421 C C . VAL A 1 186 ? 1.004 -6.268 12.578 1.00 95.38 186 VAL A C 1
ATOM 1423 O O . VAL A 1 186 ? 0.889 -6.138 13.797 1.00 95.38 186 VAL A O 1
ATOM 1426 N N . GLY A 1 187 ? 2.200 -6.345 11.987 1.00 92.62 187 GLY A N 1
ATOM 1427 C CA . GLY A 1 187 ? 3.470 -6.253 12.714 1.00 92.62 187 GLY A CA 1
ATOM 1428 C C . GLY A 1 187 ? 3.588 -4.955 13.519 1.00 92.62 187 GLY A C 1
ATOM 1429 O O . GLY A 1 187 ? 3.912 -4.989 14.708 1.00 92.62 187 GLY A O 1
ATOM 1430 N N . LEU A 1 188 ? 3.218 -3.815 12.922 1.00 92.00 188 LEU A N 1
ATOM 1431 C CA . LEU A 1 188 ? 3.160 -2.533 13.633 1.00 92.00 188 LEU A CA 1
ATOM 1432 C C . LEU A 1 188 ? 2.160 -2.560 14.799 1.00 92.00 188 LEU A C 1
ATOM 1434 O O . LEU A 1 188 ? 2.463 -2.034 15.874 1.00 92.00 188 LEU A O 1
ATOM 1438 N N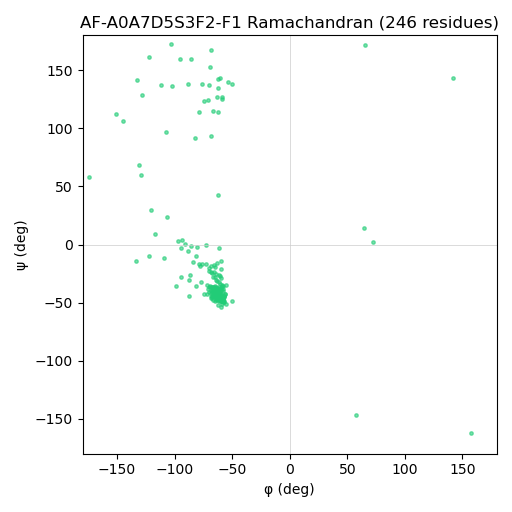 . ALA A 1 189 ? 0.983 -3.164 14.622 1.00 91.19 189 ALA A N 1
ATOM 1439 C CA . ALA A 1 189 ? -0.020 -3.274 15.682 1.00 91.19 189 ALA A CA 1
ATOM 1440 C C . ALA A 1 189 ? 0.495 -4.101 16.876 1.00 91.19 189 ALA A C 1
ATOM 1442 O O . ALA A 1 189 ? 0.332 -3.680 18.027 1.00 91.19 189 ALA A O 1
ATOM 1443 N N . VAL A 1 190 ? 1.183 -5.216 16.605 1.00 91.94 190 VAL A N 1
ATOM 1444 C CA . VAL A 1 190 ? 1.818 -6.069 17.625 1.00 91.94 190 VAL A CA 1
ATOM 1445 C C . VAL A 1 190 ? 2.882 -5.294 18.401 1.00 91.94 190 VAL A C 1
ATOM 1447 O O . VAL A 1 190 ? 2.875 -5.307 19.634 1.00 91.94 190 VAL A O 1
ATOM 1450 N N . VAL A 1 191 ? 3.754 -4.556 17.709 1.00 91.31 191 VAL A N 1
ATOM 1451 C CA . VAL A 1 191 ? 4.798 -3.743 18.354 1.00 91.31 191 VAL A CA 1
ATOM 1452 C C . VAL A 1 191 ? 4.190 -2.663 19.249 1.00 91.31 191 VAL A C 1
ATOM 1454 O O . VAL A 1 191 ? 4.623 -2.505 20.390 1.00 91.31 191 VAL A O 1
ATOM 1457 N N . HIS A 1 192 ? 3.136 -1.972 18.802 1.00 90.69 192 HIS A N 1
ATOM 1458 C CA . HIS A 1 192 ? 2.427 -1.004 19.650 1.00 90.69 192 HIS A CA 1
ATOM 1459 C C . HIS A 1 192 ? 1.768 -1.659 20.867 1.00 90.69 192 HIS A C 1
ATOM 1461 O O . HIS A 1 192 ? 1.734 -1.066 21.948 1.00 90.69 192 HIS A O 1
ATOM 1467 N N . GLN A 1 193 ? 1.223 -2.868 20.718 1.00 90.19 193 GLN A N 1
ATOM 1468 C CA . GLN A 1 193 ? 0.647 -3.599 21.843 1.00 90.19 193 GLN A CA 1
ATOM 1469 C C . GLN A 1 193 ? 1.714 -4.009 22.856 1.00 90.19 193 GLN A C 1
ATOM 1471 O O . GLN A 1 193 ? 1.481 -3.868 24.057 1.00 90.19 193 GLN A O 1
ATOM 1476 N N . MET A 1 194 ? 2.875 -4.456 22.384 1.00 89.31 194 MET A N 1
ATOM 1477 C CA . MET A 1 194 ? 4.006 -4.801 23.237 1.00 89.31 194 MET A CA 1
ATOM 1478 C C . MET A 1 194 ? 4.562 -3.562 23.948 1.00 89.31 194 MET A C 1
ATOM 1480 O O . MET A 1 194 ? 4.756 -3.594 25.160 1.00 89.31 194 MET A O 1
ATOM 1484 N N . ALA A 1 195 ? 4.705 -2.439 23.237 1.00 90.62 195 ALA A N 1
ATOM 1485 C CA . ALA A 1 195 ? 5.172 -1.179 23.812 1.00 90.62 195 ALA A CA 1
ATOM 1486 C C . ALA A 1 195 ? 4.313 -0.732 24.998 1.00 90.62 195 ALA A C 1
ATOM 1488 O O . ALA A 1 195 ? 4.858 -0.364 26.037 1.00 90.62 195 ALA A O 1
ATOM 1489 N N . ARG A 1 196 ? 2.980 -0.847 24.898 1.00 89.69 196 ARG A N 1
ATOM 1490 C CA . ARG A 1 196 ? 2.051 -0.500 25.992 1.00 89.69 196 ARG A CA 1
ATOM 1491 C C . ARG A 1 196 ? 2.207 -1.346 27.258 1.00 89.69 196 ARG A C 1
ATOM 1493 O O . ARG A 1 196 ? 1.681 -0.950 28.291 1.00 89.69 196 ARG A O 1
ATOM 1500 N N . ARG A 1 197 ? 2.891 -2.492 27.192 1.00 90.69 197 ARG A N 1
ATOM 1501 C CA . ARG A 1 197 ? 3.195 -3.333 28.362 1.00 90.69 197 ARG A CA 1
ATOM 1502 C C . ARG A 1 197 ? 4.498 -2.936 29.062 1.00 90.69 197 ARG A C 1
ATOM 1504 O O . ARG A 1 197 ? 4.811 -3.500 30.103 1.00 90.69 197 ARG A O 1
ATOM 1511 N N . THR A 1 198 ? 5.256 -1.995 28.503 1.00 90.56 198 THR A N 1
ATOM 1512 C CA . THR A 1 198 ? 6.513 -1.508 29.086 1.00 90.56 198 THR A CA 1
ATOM 1513 C C . THR A 1 198 ? 6.291 -0.245 29.917 1.00 90.56 198 THR A C 1
ATOM 1515 O O . THR A 1 198 ? 5.307 0.468 29.731 1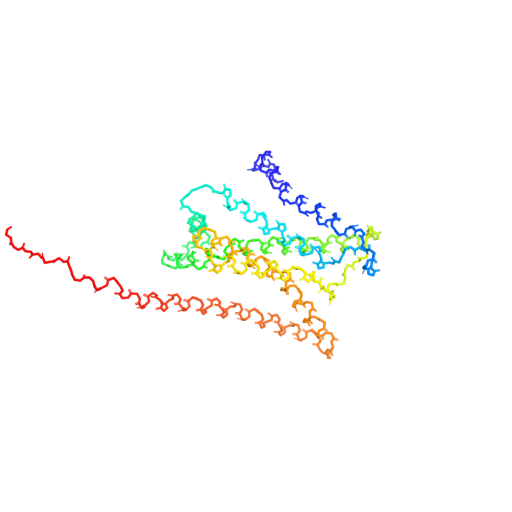.00 90.56 198 THR A O 1
ATOM 1518 N N . SER A 1 199 ? 7.229 0.061 30.816 1.00 90.44 199 SER A N 1
ATOM 1519 C CA . SER A 1 199 ? 7.225 1.305 31.600 1.00 90.44 199 SER A CA 1
ATOM 1520 C C . SER A 1 199 ? 7.483 2.556 30.749 1.00 90.44 199 SER A C 1
ATOM 1522 O O . SER A 1 199 ? 7.084 3.651 31.135 1.00 90.44 199 SER A O 1
ATOM 1524 N N . MET A 1 200 ? 8.129 2.409 29.584 1.00 90.56 200 MET A N 1
ATOM 1525 C CA . MET A 1 200 ? 8.510 3.511 28.690 1.00 90.56 200 MET A CA 1
ATOM 1526 C C . MET A 1 200 ? 8.080 3.224 27.236 1.00 90.56 200 MET A C 1
ATOM 1528 O O . MET A 1 200 ? 8.932 3.052 26.358 1.00 90.56 200 MET A O 1
ATOM 1532 N N . PRO A 1 201 ? 6.763 3.204 26.939 1.00 88.69 201 PRO A N 1
ATOM 1533 C CA . PRO A 1 201 ? 6.237 2.843 25.618 1.00 88.69 201 PRO A CA 1
ATOM 1534 C C . PRO A 1 201 ? 6.780 3.731 24.492 1.00 88.69 201 PRO A C 1
ATOM 1536 O O . PRO A 1 201 ? 7.083 3.240 23.407 1.00 88.69 201 PRO A O 1
ATOM 1539 N N . ALA A 1 202 ? 6.937 5.033 24.755 1.00 91.25 202 ALA A N 1
ATOM 1540 C CA . ALA A 1 202 ? 7.473 5.984 23.786 1.00 91.25 202 ALA A CA 1
ATOM 1541 C C . ALA A 1 202 ? 8.925 5.657 23.408 1.00 91.25 202 ALA A C 1
ATOM 1543 O O . ALA A 1 202 ? 9.258 5.657 22.229 1.00 91.25 202 ALA A O 1
ATOM 1544 N N . MET A 1 203 ? 9.770 5.309 24.386 1.00 92.44 203 MET A N 1
ATOM 1545 C CA . MET A 1 203 ? 11.170 4.955 24.136 1.00 92.44 203 MET A CA 1
ATOM 1546 C C . MET A 1 203 ? 11.277 3.697 23.274 1.00 92.44 203 MET A C 1
ATOM 1548 O O . MET A 1 203 ? 12.016 3.690 22.293 1.00 92.44 203 MET A O 1
ATOM 1552 N N . MET A 1 204 ? 10.499 2.658 23.593 1.00 92.62 204 MET A N 1
ATOM 1553 C CA . MET A 1 204 ? 10.483 1.424 22.805 1.00 92.62 204 MET A CA 1
ATOM 1554 C C . MET A 1 204 ? 10.045 1.678 21.355 1.00 92.62 204 MET A C 1
ATOM 1556 O O . MET A 1 204 ? 10.670 1.159 20.433 1.00 92.62 204 MET A O 1
ATOM 1560 N N . LEU A 1 205 ? 9.003 2.490 21.143 1.00 91.19 205 LEU A N 1
ATOM 1561 C CA . LEU A 1 205 ? 8.542 2.841 19.796 1.00 91.19 205 LEU A CA 1
ATOM 1562 C C . LEU A 1 205 ? 9.585 3.659 19.031 1.00 91.19 205 LEU A C 1
ATOM 1564 O O . LEU A 1 205 ? 9.843 3.357 17.869 1.00 91.19 205 LEU A O 1
ATOM 1568 N N . THR A 1 206 ? 10.219 4.643 19.672 1.00 92.75 206 THR A N 1
ATOM 1569 C CA . THR A 1 206 ? 11.298 5.425 19.053 1.00 92.75 206 THR A CA 1
ATOM 1570 C C . THR A 1 206 ? 12.440 4.518 18.608 1.00 92.75 206 THR A C 1
ATOM 1572 O O . THR A 1 206 ? 12.855 4.589 17.456 1.00 92.75 206 THR A O 1
ATOM 1575 N N . VAL A 1 207 ? 12.907 3.617 19.479 1.00 92.75 207 VAL A N 1
ATOM 1576 C CA . VAL A 1 207 ? 13.971 2.660 19.134 1.00 92.75 207 VAL A CA 1
ATOM 1577 C C . VAL A 1 207 ? 13.536 1.742 17.995 1.00 92.75 207 VAL A C 1
ATOM 1579 O O . VAL A 1 207 ? 14.304 1.542 17.060 1.00 92.75 207 VAL A O 1
ATOM 1582 N N . PHE A 1 208 ? 12.307 1.224 18.027 1.00 92.50 208 PHE A N 1
ATOM 1583 C CA . PHE A 1 208 ? 11.784 0.370 16.963 1.00 92.50 208 PHE A CA 1
ATOM 1584 C C . PHE A 1 208 ? 11.762 1.080 15.602 1.00 92.50 208 PHE A C 1
ATOM 1586 O O . PHE A 1 208 ? 12.248 0.522 14.620 1.00 92.50 208 PHE A O 1
ATOM 1593 N N . TYR A 1 209 ? 11.251 2.312 15.530 1.00 92.00 209 TYR A N 1
ATOM 1594 C CA . TYR A 1 209 ? 11.212 3.060 14.271 1.00 92.00 209 TYR A CA 1
ATOM 1595 C C . TYR A 1 209 ? 12.599 3.496 13.794 1.00 92.00 209 TYR A C 1
ATOM 1597 O O . TYR A 1 209 ? 12.859 3.457 12.593 1.00 92.00 209 TYR A O 1
ATOM 1605 N N . MET A 1 210 ? 13.507 3.849 14.709 1.00 92.50 210 MET A N 1
ATOM 1606 C CA . MET A 1 210 ? 14.907 4.120 14.363 1.00 92.50 210 MET A CA 1
ATOM 1607 C C . MET A 1 210 ? 15.590 2.872 13.806 1.00 92.50 210 MET A C 1
ATOM 1609 O O . MET A 1 210 ? 16.272 2.945 12.791 1.00 92.50 210 MET A O 1
ATOM 1613 N N . MET A 1 211 ? 15.365 1.716 14.430 1.00 89.50 211 MET A N 1
ATOM 1614 C CA . MET A 1 211 ? 15.888 0.436 13.967 1.00 89.50 211 MET A CA 1
ATOM 1615 C C . MET A 1 211 ? 15.332 0.082 12.582 1.00 89.50 211 MET A C 1
ATOM 1617 O O . MET A 1 211 ? 16.093 -0.292 11.696 1.00 89.50 211 MET A O 1
ATOM 1621 N N . LEU A 1 212 ? 14.025 0.265 12.368 1.00 88.94 212 LEU A N 1
ATOM 1622 C CA . LEU A 1 212 ? 13.380 0.060 11.070 1.00 88.94 212 LEU A CA 1
ATOM 1623 C C . LEU A 1 212 ? 14.005 0.946 9.980 1.00 88.94 212 LEU A C 1
ATOM 1625 O O . LEU A 1 212 ? 14.302 0.458 8.891 1.00 88.94 212 LEU A O 1
ATOM 1629 N N . LEU A 1 213 ? 14.246 2.225 10.287 1.00 89.06 213 LEU A N 1
ATOM 1630 C CA . LEU A 1 213 ? 14.910 3.165 9.383 1.00 89.06 213 LEU A CA 1
ATOM 1631 C C . LEU A 1 213 ? 16.345 2.728 9.062 1.00 89.06 213 LEU A C 1
ATOM 1633 O O . LEU A 1 213 ? 16.730 2.691 7.897 1.00 89.06 213 LEU A O 1
ATOM 1637 N N . VAL A 1 214 ? 17.126 2.367 10.083 1.00 88.81 214 VAL A N 1
ATOM 1638 C CA . VAL A 1 214 ? 18.517 1.925 9.915 1.00 88.81 214 VAL A CA 1
ATOM 1639 C C . VAL A 1 214 ? 18.585 0.654 9.075 1.00 88.81 214 VAL A C 1
ATOM 1641 O O . VAL A 1 214 ? 19.379 0.603 8.142 1.00 88.81 214 VAL A O 1
ATOM 1644 N N . PHE A 1 215 ? 17.736 -0.344 9.332 1.00 86.00 215 PHE A N 1
ATOM 1645 C CA . PHE A 1 215 ? 17.701 -1.561 8.517 1.00 86.00 215 PHE A CA 1
ATOM 1646 C C . PHE A 1 215 ? 17.342 -1.281 7.061 1.00 86.00 215 PHE A C 1
ATOM 1648 O O . PHE A 1 215 ? 17.930 -1.895 6.176 1.00 86.00 215 PHE A O 1
ATOM 1655 N N . PHE A 1 216 ? 16.424 -0.348 6.799 1.00 82.25 216 PHE A N 1
ATOM 1656 C CA . PHE A 1 216 ? 16.086 0.042 5.432 1.00 82.25 216 PHE A CA 1
ATOM 1657 C C . PHE A 1 216 ? 17.288 0.665 4.707 1.00 82.25 216 PHE A C 1
ATOM 1659 O O . PHE A 1 216 ? 17.598 0.282 3.582 1.00 82.25 216 PHE A O 1
ATOM 1666 N N . VAL A 1 217 ? 18.016 1.565 5.378 1.00 78.50 217 VAL A N 1
ATOM 1667 C CA . VAL A 1 217 ? 19.230 2.188 4.827 1.00 78.50 217 VAL A CA 1
ATOM 1668 C C . VAL A 1 217 ? 20.346 1.161 4.632 1.00 78.50 217 VAL A C 1
ATOM 1670 O O . VAL A 1 217 ? 20.976 1.142 3.581 1.00 78.50 217 VAL A O 1
ATOM 1673 N N . VAL A 1 218 ? 20.579 0.277 5.604 1.00 78.50 218 VAL A N 1
ATOM 1674 C CA . VAL A 1 218 ? 21.602 -0.774 5.499 1.00 78.50 218 VAL A CA 1
ATOM 1675 C C . VAL A 1 218 ? 21.268 -1.745 4.370 1.00 78.50 218 VAL A C 1
ATOM 1677 O O . VAL A 1 218 ? 22.157 -2.086 3.600 1.00 78.50 218 VAL A O 1
ATOM 1680 N N . ALA A 1 219 ? 20.006 -2.157 4.228 1.00 75.69 219 ALA A N 1
ATOM 1681 C CA . ALA A 1 219 ? 19.580 -3.004 3.118 1.00 75.69 219 ALA A CA 1
ATOM 1682 C C . ALA A 1 219 ? 19.834 -2.323 1.766 1.00 75.69 219 ALA A C 1
ATOM 1684 O O . ALA A 1 219 ? 20.408 -2.952 0.883 1.00 75.69 219 ALA A O 1
ATOM 1685 N N . ALA A 1 220 ? 19.494 -1.037 1.631 1.00 73.69 220 ALA A N 1
ATOM 1686 C CA . ALA A 1 220 ? 19.791 -0.265 0.425 1.00 73.69 220 ALA A CA 1
ATOM 1687 C C . ALA A 1 220 ? 21.302 -0.195 0.136 1.00 73.69 220 ALA A C 1
ATOM 1689 O O . ALA A 1 220 ? 21.725 -0.445 -0.987 1.00 73.69 220 ALA A O 1
ATOM 1690 N N . VAL A 1 221 ? 22.131 0.063 1.154 1.00 76.56 221 VAL A N 1
ATOM 1691 C CA . VAL A 1 221 ? 23.597 0.096 1.005 1.00 76.56 221 VAL A CA 1
ATOM 1692 C C . VAL A 1 221 ? 24.165 -1.275 0.634 1.00 76.56 221 VAL A C 1
ATOM 1694 O O . VAL A 1 221 ? 25.078 -1.343 -0.181 1.00 76.56 221 VAL A O 1
ATOM 1697 N N . LEU A 1 222 ? 23.658 -2.366 1.212 1.00 76.31 222 LEU A N 1
ATOM 1698 C CA . LEU A 1 222 ? 24.113 -3.722 0.889 1.00 76.31 222 LEU A CA 1
ATOM 1699 C C . LEU A 1 222 ? 23.747 -4.124 -0.539 1.00 76.31 222 LEU A C 1
ATOM 1701 O O . LEU A 1 222 ? 24.562 -4.760 -1.200 1.00 76.31 222 LEU A O 1
ATOM 1705 N N . VAL A 1 223 ? 22.554 -3.749 -1.007 1.00 73.44 223 VAL A N 1
ATOM 1706 C CA . VAL A 1 223 ? 22.143 -3.950 -2.404 1.00 73.44 223 VAL A CA 1
ATOM 1707 C C . VAL A 1 223 ? 23.083 -3.185 -3.336 1.00 73.44 223 VAL A C 1
ATOM 1709 O O . VAL A 1 223 ? 23.670 -3.805 -4.217 1.00 73.44 223 VAL A O 1
ATOM 1712 N N . ALA A 1 224 ? 23.348 -1.909 -3.046 1.00 74.94 224 ALA A N 1
ATOM 1713 C CA . ALA A 1 224 ? 24.296 -1.108 -3.819 1.00 74.94 224 ALA A CA 1
ATOM 1714 C C . ALA A 1 224 ? 25.727 -1.659 -3.781 1.00 74.94 224 ALA A C 1
ATOM 1716 O O . ALA A 1 224 ? 26.429 -1.680 -4.787 1.00 74.94 224 ALA A O 1
ATOM 1717 N N . ALA A 1 225 ? 26.183 -2.150 -2.629 1.00 74.19 225 ALA A N 1
ATOM 1718 C CA . ALA A 1 225 ? 27.506 -2.751 -2.503 1.00 74.19 225 ALA A CA 1
ATOM 1719 C C . ALA A 1 225 ? 27.619 -4.078 -3.270 1.00 74.19 225 ALA A C 1
ATOM 1721 O O . ALA A 1 225 ? 28.678 -4.362 -3.832 1.00 74.19 225 ALA A O 1
ATOM 1722 N N . LEU A 1 226 ? 26.554 -4.886 -3.291 1.00 74.75 226 LEU A N 1
ATOM 1723 C CA . LEU A 1 226 ? 26.496 -6.120 -4.072 1.00 74.75 226 LEU A CA 1
ATOM 1724 C C . LEU A 1 226 ? 26.546 -5.819 -5.573 1.00 74.75 226 LEU A C 1
ATOM 1726 O O . LEU A 1 226 ? 27.309 -6.473 -6.282 1.00 74.75 226 LEU A O 1
ATOM 1730 N N . ASP A 1 227 ? 25.810 -4.804 -6.026 1.00 68.00 227 ASP A N 1
ATOM 1731 C CA . ASP A 1 227 ? 25.828 -4.359 -7.422 1.00 68.00 227 ASP A CA 1
ATOM 1732 C C . ASP A 1 227 ? 27.221 -3.857 -7.839 1.00 68.00 227 ASP A C 1
ATOM 1734 O O . ASP A 1 227 ? 27.795 -4.302 -8.836 1.00 68.00 227 ASP A O 1
ATOM 1738 N N . ILE A 1 228 ? 27.857 -3.036 -6.996 1.00 71.88 228 ILE A N 1
ATOM 1739 C CA . ILE A 1 228 ? 29.246 -2.607 -7.205 1.00 71.88 228 ILE A CA 1
ATOM 1740 C C . ILE A 1 228 ? 30.181 -3.826 -7.263 1.00 71.88 228 ILE A C 1
ATOM 1742 O O . ILE A 1 228 ? 31.030 -3.910 -8.147 1.00 71.88 228 ILE A O 1
ATOM 1746 N N . ALA A 1 229 ? 30.047 -4.804 -6.365 1.00 71.00 229 ALA A N 1
ATOM 1747 C CA . ALA A 1 229 ? 30.882 -6.004 -6.408 1.00 71.00 229 ALA A CA 1
ATOM 1748 C C . ALA A 1 229 ? 30.688 -6.801 -7.715 1.00 71.00 229 ALA A C 1
ATOM 1750 O O . ALA A 1 229 ? 31.671 -7.285 -8.287 1.00 71.00 229 ALA A O 1
ATOM 1751 N N . GLU A 1 230 ? 29.460 -6.890 -8.231 1.00 67.44 230 GLU A N 1
ATOM 1752 C CA . GLU A 1 230 ? 29.158 -7.513 -9.523 1.00 67.44 230 GLU A CA 1
ATOM 1753 C C . GLU A 1 230 ? 29.824 -6.764 -10.692 1.00 67.44 230 GLU A C 1
ATOM 1755 O O . GLU A 1 230 ? 30.456 -7.396 -11.549 1.00 67.44 230 GLU A O 1
ATOM 1760 N N . GLN A 1 231 ? 29.808 -5.427 -10.682 1.00 61.62 231 GLN A N 1
ATOM 1761 C CA . GLN A 1 231 ? 30.500 -4.605 -11.684 1.00 61.62 231 GLN A CA 1
ATOM 1762 C C . GLN A 1 231 ? 32.016 -4.857 -11.722 1.00 61.62 231 GLN A C 1
ATOM 1764 O O . GLN A 1 231 ? 32.613 -4.901 -12.801 1.00 61.62 231 GLN A O 1
ATOM 1769 N N . TRP A 1 232 ? 32.648 -5.067 -10.564 1.00 62.31 232 TRP A N 1
ATOM 1770 C CA . TRP A 1 232 ? 34.089 -5.335 -10.468 1.00 62.31 232 TRP A CA 1
ATOM 1771 C C . TRP A 1 232 ? 34.456 -6.771 -10.865 1.00 62.31 232 TRP A C 1
ATOM 1773 O O . TRP A 1 232 ? 35.524 -7.005 -11.439 1.00 62.31 232 TRP A O 1
ATOM 1783 N N . VAL A 1 233 ? 33.567 -7.736 -10.613 1.00 62.38 233 VAL A N 1
ATOM 1784 C CA . VAL A 1 233 ? 33.744 -9.147 -11.004 1.00 62.38 233 VAL A CA 1
ATOM 1785 C C . VAL A 1 233 ? 33.371 -9.387 -12.483 1.00 62.38 233 VAL A C 1
ATOM 1787 O O . VAL A 1 233 ? 33.736 -10.414 -13.063 1.00 62.38 233 VAL A O 1
ATOM 1790 N N . GLY A 1 234 ? 32.768 -8.395 -13.153 1.00 53.91 234 GLY A N 1
ATOM 1791 C CA . GLY A 1 234 ? 32.477 -8.300 -14.592 1.00 53.91 234 GLY A CA 1
ATOM 1792 C C . GLY A 1 234 ? 33.685 -8.289 -15.551 1.00 53.91 234 GLY A C 1
ATOM 1793 O O . GLY A 1 234 ? 33.688 -7.591 -16.565 1.00 53.91 234 GLY A O 1
ATOM 1794 N N . VAL A 1 235 ? 34.687 -9.141 -15.319 1.00 51.59 235 VAL A N 1
ATOM 1795 C CA . VAL A 1 235 ? 35.834 -9.446 -16.205 1.00 51.59 235 VAL A CA 1
ATOM 1796 C C . VAL A 1 235 ? 35.399 -10.057 -17.561 1.00 51.59 235 VAL A C 1
ATOM 1798 O O . VAL A 1 235 ? 36.211 -10.225 -18.475 1.00 51.59 235 VAL A O 1
ATOM 1801 N N . ARG A 1 236 ? 34.096 -10.309 -17.772 1.00 54.28 236 ARG A N 1
ATOM 1802 C CA . ARG A 1 236 ? 33.525 -10.901 -19.000 1.00 54.28 236 ARG A CA 1
ATOM 1803 C C . ARG A 1 236 ? 33.769 -10.121 -20.299 1.00 54.28 236 ARG A C 1
ATOM 1805 O O . ARG A 1 236 ? 33.612 -10.711 -21.362 1.00 54.28 236 ARG A O 1
ATOM 1812 N N . ARG A 1 237 ? 34.203 -8.853 -20.273 1.00 52.22 237 ARG A N 1
ATOM 1813 C CA . ARG A 1 237 ? 34.575 -8.118 -21.507 1.00 52.22 237 ARG A CA 1
ATOM 1814 C C . ARG A 1 237 ? 36.052 -8.227 -21.905 1.00 52.22 237 ARG A C 1
ATOM 1816 O O . ARG A 1 237 ? 36.435 -7.645 -22.913 1.00 52.22 237 ARG A O 1
ATOM 1823 N N . ARG A 1 238 ? 36.891 -8.960 -21.161 1.00 54.84 238 ARG A N 1
ATOM 1824 C CA . ARG A 1 238 ? 38.337 -9.079 -21.462 1.00 54.84 238 ARG A CA 1
ATOM 1825 C C . ARG A 1 238 ? 38.824 -10.492 -21.799 1.00 54.84 238 ARG A C 1
ATOM 1827 O O . ARG A 1 238 ? 40.023 -10.688 -21.941 1.00 54.84 238 ARG A O 1
ATOM 1834 N N . MET A 1 239 ? 37.926 -11.464 -21.979 1.00 53.97 239 MET A N 1
ATOM 1835 C CA . MET A 1 239 ? 38.293 -12.859 -22.292 1.00 53.97 239 MET A CA 1
ATOM 1836 C C . MET A 1 239 ? 37.725 -13.396 -23.619 1.00 53.97 239 MET A C 1
ATOM 1838 O O . MET A 1 239 ? 37.533 -14.598 -23.761 1.00 53.97 239 MET A O 1
ATOM 1842 N N . LEU A 1 240 ? 37.509 -12.539 -24.623 1.00 52.16 240 LEU A N 1
ATOM 1843 C CA . LEU A 1 240 ? 37.457 -12.985 -26.023 1.00 52.16 240 LEU A CA 1
ATOM 1844 C C . LEU A 1 240 ? 38.727 -12.510 -26.751 1.00 52.16 240 LEU A C 1
ATOM 1846 O O . LEU A 1 240 ? 38.779 -11.365 -27.198 1.00 52.16 240 LEU A O 1
ATOM 1850 N N . PRO A 1 241 ? 39.761 -13.360 -26.888 1.00 54.56 241 PRO A N 1
ATOM 1851 C CA . PRO A 1 241 ? 40.794 -13.177 -27.895 1.00 54.56 241 PRO A CA 1
ATOM 1852 C C . PRO A 1 241 ? 40.233 -13.658 -29.236 1.00 54.56 241 PRO A C 1
ATOM 1854 O O . PRO A 1 241 ? 39.954 -14.844 -29.403 1.00 54.56 241 PRO A O 1
ATOM 1857 N N . GLY A 1 242 ? 40.050 -12.755 -30.201 1.00 54.12 242 GLY A N 1
ATOM 1858 C CA . GLY A 1 242 ? 39.444 -13.162 -31.466 1.00 54.12 242 GLY A CA 1
ATOM 1859 C C . GLY A 1 242 ? 39.380 -12.111 -32.563 1.00 54.12 242 GLY A C 1
ATOM 1860 O O . GLY A 1 242 ? 38.309 -11.876 -33.097 1.00 54.12 242 GLY A O 1
ATOM 1861 N N . SER A 1 243 ? 40.513 -11.546 -32.977 1.00 48.38 243 SER A N 1
ATOM 1862 C CA . SER A 1 243 ? 40.793 -11.516 -34.418 1.00 48.38 243 SER A CA 1
ATOM 1863 C C . SER A 1 243 ? 42.302 -11.524 -34.640 1.00 48.38 243 SER A C 1
ATOM 1865 O O . SER A 1 243 ? 43.030 -10.610 -34.262 1.00 48.38 243 SER A O 1
ATOM 1867 N N . ARG A 1 244 ? 42.781 -12.635 -35.200 1.00 50.50 244 ARG A N 1
ATOM 1868 C CA . ARG A 1 244 ? 44.065 -12.686 -35.886 1.00 50.50 244 ARG A CA 1
ATOM 1869 C C . ARG A 1 244 ? 43.912 -11.814 -37.130 1.00 50.50 244 ARG A C 1
ATOM 1871 O O . ARG A 1 244 ? 43.132 -12.167 -38.011 1.00 50.50 244 ARG A O 1
ATOM 1878 N N . SER A 1 245 ? 44.647 -10.712 -37.210 1.00 45.50 245 SER A N 1
ATOM 1879 C CA . SER A 1 245 ? 44.944 -10.063 -38.483 1.00 45.50 245 SER A CA 1
ATOM 1880 C C . SER A 1 245 ? 45.876 -10.988 -39.270 1.00 45.50 245 SER A C 1
ATOM 1882 O O . SER A 1 245 ? 47.088 -11.015 -39.067 1.00 45.50 245 SER A O 1
ATOM 1884 N N . GLY A 1 246 ? 45.275 -11.825 -40.114 1.00 48.62 246 GLY A N 1
ATOM 1885 C CA . GLY A 1 246 ? 45.985 -12.545 -41.159 1.00 48.62 246 GLY A CA 1
ATOM 1886 C C . GLY A 1 246 ? 46.401 -11.567 -42.251 1.00 48.62 246 GLY A C 1
ATOM 1887 O O . GLY A 1 246 ? 45.571 -10.851 -42.802 1.00 48.62 246 GLY A O 1
ATOM 1888 N N . THR A 1 247 ? 47.696 -11.546 -42.524 1.00 52.97 247 THR A N 1
ATOM 1889 C CA . THR A 1 247 ? 48.322 -10.995 -43.722 1.00 52.97 247 THR A CA 1
ATOM 1890 C C . THR A 1 247 ? 47.788 -11.679 -44.981 1.00 52.97 247 THR A C 1
ATOM 1892 O O . THR A 1 247 ? 47.842 -12.909 -45.061 1.00 52.97 247 THR A O 1
ATOM 1895 N N . ASN A 1 248 ? 47.309 -10.889 -45.943 1.00 45.03 248 ASN A N 1
ATOM 1896 C CA . ASN A 1 248 ? 47.691 -10.915 -47.363 1.00 45.03 248 ASN A CA 1
ATOM 1897 C C . ASN A 1 248 ? 47.004 -9.768 -48.104 1.00 45.03 248 ASN A C 1
ATOM 1899 O O . ASN A 1 248 ? 45.763 -9.666 -47.997 1.00 45.03 248 ASN A O 1
#